Protein AF-A0A7J4ADQ1-F1 (afdb_monomer_lite)

Structure (mmCIF, N/CA/C/O backbone):
data_AF-A0A7J4ADQ1-F1
#
_entry.id   AF-A0A7J4ADQ1-F1
#
loop_
_atom_site.group_PDB
_atom_site.id
_atom_site.type_symbol
_atom_site.label_atom_id
_atom_site.label_alt_id
_atom_site.label_comp_id
_atom_site.label_asym_id
_atom_site.label_entity_id
_atom_site.label_seq_id
_atom_site.pdbx_PDB_ins_code
_atom_site.Cartn_x
_atom_site.Cartn_y
_atom_site.Cartn_z
_atom_site.occupancy
_atom_site.B_iso_or_equiv
_atom_site.auth_seq_id
_atom_site.auth_comp_id
_atom_site.auth_asym_id
_atom_site.auth_atom_id
_atom_site.pdbx_PDB_model_num
ATOM 1 N N . MET A 1 1 ? -10.926 13.898 27.249 1.00 70.81 1 MET A N 1
ATOM 2 C CA . MET A 1 1 ? -11.461 14.625 26.071 1.00 70.81 1 MET A CA 1
ATOM 3 C C . MET A 1 1 ? -12.044 13.577 25.141 1.00 70.81 1 MET A C 1
ATOM 5 O O . MET A 1 1 ? -11.396 12.558 24.953 1.00 70.81 1 MET A O 1
ATOM 9 N N . ILE A 1 2 ? -13.243 13.792 24.586 1.00 86.62 2 ILE A N 1
ATOM 10 C CA . ILE A 1 2 ? -13.859 12.859 23.629 1.00 86.62 2 ILE A CA 1
ATOM 11 C C . ILE A 1 2 ? -13.840 13.494 22.244 1.00 86.62 2 ILE A C 1
ATOM 13 O O . ILE A 1 2 ? -14.452 14.544 22.042 1.00 86.62 2 ILE A O 1
ATOM 17 N N . LYS A 1 3 ? -13.180 12.836 21.295 1.00 90.69 3 LYS A N 1
ATOM 18 C CA . LYS A 1 3 ? -13.201 13.180 19.874 1.00 90.69 3 LYS A CA 1
ATOM 19 C C . LYS A 1 3 ? -13.860 12.031 19.119 1.00 90.69 3 LYS A C 1
ATOM 21 O O . LYS A 1 3 ? -13.503 10.873 19.312 1.00 90.69 3 LYS A O 1
ATOM 26 N N . ILE A 1 4 ? -14.861 12.345 18.304 1.00 89.44 4 ILE A N 1
ATOM 27 C CA . ILE A 1 4 ? -15.555 11.360 17.470 1.00 89.44 4 ILE A CA 1
ATOM 28 C C . ILE A 1 4 ? -15.320 11.754 16.021 1.00 89.44 4 ILE A C 1
ATOM 30 O O . ILE A 1 4 ? -15.742 12.828 15.596 1.00 89.44 4 ILE A O 1
ATOM 34 N N . GLU A 1 5 ? -14.648 10.886 15.279 1.00 86.12 5 GLU A N 1
ATOM 35 C CA . GLU A 1 5 ? -14.425 11.036 13.845 1.00 86.12 5 GLU A CA 1
ATOM 36 C C . GLU A 1 5 ? -15.346 10.077 13.086 1.00 86.12 5 GLU A C 1
ATOM 38 O O . GLU A 1 5 ? -15.605 8.958 13.537 1.00 86.12 5 GLU A O 1
ATOM 43 N N . SER A 1 6 ? -15.863 10.512 11.936 1.00 79.38 6 SER A N 1
ATOM 44 C CA . SER A 1 6 ? -16.601 9.640 11.023 1.00 79.38 6 SER A CA 1
ATOM 45 C C . SER A 1 6 ? -15.686 9.238 9.878 1.00 79.38 6 SER A C 1
ATOM 47 O O . SER A 1 6 ? -15.181 10.098 9.162 1.00 79.38 6 SER A O 1
ATOM 49 N N . ILE A 1 7 ? -15.472 7.935 9.719 1.00 69.25 7 ILE A N 1
ATOM 50 C CA . ILE A 1 7 ? -14.570 7.354 8.727 1.00 69.25 7 ILE A CA 1
ATOM 51 C C . ILE A 1 7 ? -15.348 6.270 7.993 1.00 69.25 7 ILE A C 1
ATOM 53 O O . ILE A 1 7 ? -15.780 5.291 8.601 1.00 69.25 7 ILE A O 1
ATOM 57 N N . LEU A 1 8 ? -15.580 6.476 6.692 1.00 61.66 8 LEU A N 1
ATOM 58 C CA . LEU A 1 8 ? -16.355 5.564 5.835 1.00 61.66 8 LEU A CA 1
ATOM 59 C C . LEU A 1 8 ? -17.737 5.202 6.422 1.00 61.66 8 LEU A C 1
ATOM 61 O O . LEU A 1 8 ? -18.175 4.056 6.369 1.00 61.66 8 LEU A O 1
ATOM 65 N N . GLY A 1 9 ? -18.416 6.179 7.035 1.00 68.75 9 GLY A N 1
ATOM 66 C CA . GLY A 1 9 ? -19.734 5.985 7.651 1.00 68.75 9 GLY A CA 1
ATOM 67 C C . GLY A 1 9 ? -19.722 5.257 9.001 1.00 68.75 9 GLY A C 1
ATOM 68 O O . GLY A 1 9 ? -20.786 5.043 9.575 1.00 68.75 9 GLY A O 1
ATOM 69 N N . LYS A 1 10 ? -18.547 4.914 9.539 1.00 79.81 10 LYS A N 1
ATOM 70 C CA . LYS A 1 10 ? -18.375 4.350 10.886 1.00 79.81 10 LYS A CA 1
ATOM 71 C C . LYS A 1 10 ? -17.725 5.354 11.824 1.00 79.81 10 LYS A C 1
ATOM 73 O O . LYS A 1 10 ? -17.124 6.325 11.365 1.00 79.81 10 LYS A O 1
ATOM 78 N N . ARG A 1 11 ? -17.862 5.154 13.136 1.00 91.88 11 ARG A N 1
ATOM 79 C CA . ARG A 1 11 ? -17.355 6.111 14.126 1.00 91.88 11 ARG A CA 1
ATOM 80 C C . ARG A 1 11 ? -16.095 5.593 14.796 1.00 91.88 11 ARG A C 1
ATOM 82 O O . ARG A 1 11 ? -16.059 4.489 15.340 1.00 91.88 11 ARG A O 1
ATOM 89 N N . LEU A 1 12 ? -15.076 6.438 14.777 1.00 94.44 12 LEU A N 1
ATOM 90 C CA . LEU A 1 12 ? -13.868 6.283 15.561 1.00 94.44 12 LEU A CA 1
ATOM 91 C C . LEU A 1 12 ? -13.975 7.192 16.786 1.00 94.44 12 LEU A C 1
ATOM 93 O O . LEU A 1 12 ? -14.117 8.407 16.657 1.00 94.44 12 LEU A O 1
ATOM 97 N N . ILE A 1 13 ? -13.928 6.599 17.972 1.00 97.12 13 ILE A N 1
ATOM 98 C CA . ILE A 1 13 ? -14.063 7.296 19.249 1.00 97.12 13 ILE A CA 1
ATOM 99 C C . ILE A 1 13 ? -12.688 7.345 19.910 1.00 97.12 13 ILE A C 1
ATOM 101 O O . ILE A 1 13 ? -12.187 6.325 20.380 1.00 97.12 13 ILE A O 1
ATOM 105 N N . ILE A 1 14 ? -12.088 8.529 19.960 1.00 97.75 14 ILE A N 1
ATOM 106 C CA . ILE A 1 14 ? -10.787 8.775 20.584 1.00 97.75 14 ILE A CA 1
ATOM 107 C C . ILE A 1 14 ? -11.025 9.435 21.942 1.00 97.75 14 ILE A C 1
ATOM 109 O O . ILE A 1 14 ? -11.677 10.480 22.031 1.00 97.75 14 ILE A O 1
ATOM 113 N N . VAL A 1 15 ? -10.540 8.798 23.010 1.00 97.44 15 VAL A N 1
ATOM 114 C CA . VAL A 1 15 ? -10.789 9.224 24.396 1.00 97.44 15 VAL A CA 1
ATOM 115 C C . VAL A 1 15 ? -9.583 9.037 25.307 1.00 97.44 15 VAL A C 1
ATOM 117 O O . VAL A 1 15 ? -8.863 8.047 25.222 1.00 97.44 15 VAL A O 1
ATOM 120 N N . ASP A 1 16 ? -9.403 9.928 26.273 1.00 97.00 16 ASP A N 1
ATOM 121 C CA . ASP A 1 16 ? -8.342 9.780 27.282 1.00 97.00 16 ASP A CA 1
ATOM 122 C C . ASP A 1 16 ? -8.645 8.622 28.243 1.00 97.00 16 ASP A C 1
ATOM 124 O O . ASP A 1 16 ? -7.791 7.778 28.537 1.00 97.00 16 ASP A O 1
ATOM 128 N N . SER A 1 17 ? -9.904 8.531 28.677 1.00 94.88 17 SER A N 1
ATOM 129 C CA . SER A 1 17 ? -10.395 7.477 29.560 1.00 94.88 17 SER A CA 1
ATOM 130 C C . SER A 1 17 ? -11.575 6.725 28.957 1.00 94.88 17 SER A C 1
ATOM 132 O O . SER A 1 17 ? -12.546 7.329 28.506 1.00 94.88 17 SER A O 1
ATOM 134 N N . LEU A 1 18 ? -11.563 5.392 29.053 1.00 95.12 18 LEU A N 1
ATOM 135 C CA . LEU A 1 18 ? -12.676 4.563 28.579 1.00 95.12 18 LEU A CA 1
ATOM 136 C C . LEU A 1 18 ? -13.979 4.892 29.325 1.00 95.12 18 LEU A C 1
ATOM 138 O O . LEU A 1 18 ? -15.061 4.778 28.760 1.00 95.12 18 LEU A O 1
ATOM 142 N N . SER A 1 19 ? -13.881 5.368 30.572 1.00 92.94 19 SER A N 1
ATOM 143 C CA . SER A 1 19 ? -15.040 5.764 31.382 1.00 92.94 19 SER A CA 1
ATOM 144 C C . SER A 1 19 ? -15.844 6.943 30.813 1.00 92.94 19 SER A C 1
ATOM 146 O O . SER A 1 19 ? -16.983 7.180 31.249 1.00 92.94 19 SER A O 1
ATOM 148 N N . GLU A 1 20 ? -15.264 7.672 29.857 1.00 93.25 20 GLU A N 1
ATOM 149 C CA . GLU A 1 20 ? -15.909 8.745 29.100 1.00 93.25 20 GLU A CA 1
ATOM 150 C C . GLU A 1 20 ? -16.870 8.190 28.030 1.00 93.25 20 GLU A C 1
ATOM 152 O O . GLU A 1 20 ? -17.841 8.858 27.672 1.00 93.25 20 GLU A O 1
ATOM 157 N N . VAL A 1 21 ? -16.685 6.943 27.581 1.00 92.56 21 VAL A N 1
ATOM 158 C CA . VAL A 1 21 ? -17.542 6.294 26.579 1.00 92.56 21 VAL A CA 1
ATOM 159 C C . VAL A 1 21 ? -18.818 5.765 27.234 1.00 92.56 21 VAL A C 1
ATOM 161 O O . VAL A 1 21 ? -18.886 4.632 27.700 1.00 92.56 21 VAL A O 1
ATOM 164 N N . LYS A 1 22 ? -19.867 6.595 27.268 1.00 85.62 22 LYS A N 1
ATOM 165 C CA . LYS A 1 22 ? -21.175 6.211 27.838 1.00 85.62 22 LYS A CA 1
ATOM 166 C C . LYS A 1 22 ? -22.016 5.326 26.924 1.00 85.62 22 LYS A C 1
ATOM 168 O O . LYS A 1 22 ? -22.876 4.597 27.409 1.00 85.62 22 LYS A O 1
ATOM 173 N N . LYS A 1 23 ? -21.820 5.447 25.612 1.00 85.81 23 LYS A N 1
ATOM 174 C CA . LYS A 1 23 ? -22.519 4.684 24.577 1.00 85.81 23 LYS A CA 1
ATOM 175 C C . LYS A 1 23 ? -21.569 4.468 23.406 1.00 85.81 23 LYS A C 1
ATOM 177 O O . LYS A 1 23 ? -20.872 5.404 23.023 1.00 85.81 23 LYS A O 1
ATOM 182 N N . ALA A 1 24 ? -21.600 3.274 22.833 1.00 89.06 24 ALA A N 1
ATOM 183 C CA . ALA A 1 24 ? -20.991 2.964 21.549 1.00 89.06 24 ALA A CA 1
ATOM 184 C C . ALA A 1 24 ? -22.049 2.293 20.669 1.00 89.06 24 ALA A C 1
ATOM 186 O O . ALA A 1 24 ? -22.891 1.540 21.162 1.00 89.06 24 ALA A O 1
ATOM 187 N N . GLU A 1 25 ? -22.034 2.619 19.387 1.00 89.50 25 GLU A N 1
ATOM 188 C CA . GLU A 1 25 ? -22.844 1.966 18.372 1.00 89.50 25 GLU A CA 1
ATOM 189 C C . GLU A 1 25 ? -22.130 0.710 17.873 1.00 89.50 25 GLU A C 1
ATOM 191 O O . GLU A 1 25 ? -20.924 0.516 18.056 1.00 89.50 25 GLU A O 1
ATOM 196 N N . LYS A 1 26 ? -22.901 -0.176 17.246 1.00 87.69 26 LYS A N 1
ATOM 197 C CA . LYS A 1 26 ? -22.369 -1.395 16.652 1.00 87.69 26 LYS A CA 1
ATOM 198 C C . LYS A 1 26 ? -21.313 -1.055 15.602 1.00 87.69 26 LYS A C 1
ATOM 200 O O . LYS A 1 26 ? -21.588 -0.333 14.649 1.00 87.69 26 LYS A O 1
ATOM 205 N N . GLY A 1 27 ? -20.130 -1.641 15.745 1.00 88.50 27 GLY A N 1
ATOM 206 C CA . GLY A 1 27 ? -19.008 -1.443 14.833 1.00 88.50 27 GLY A CA 1
ATOM 207 C C . GLY A 1 27 ? -18.122 -0.238 15.147 1.00 88.50 27 GLY A C 1
ATOM 208 O O . GLY A 1 27 ? -17.109 -0.081 14.469 1.00 88.50 27 GLY A O 1
ATOM 209 N N . ASP A 1 28 ? -18.435 0.564 16.169 1.00 94.12 28 ASP A N 1
ATOM 210 C CA . ASP A 1 28 ? -17.554 1.654 16.598 1.00 94.12 28 ASP A CA 1
ATOM 211 C C . ASP A 1 28 ? -16.191 1.119 17.036 1.00 94.12 28 ASP A C 1
ATOM 213 O O . ASP A 1 28 ? -16.107 0.108 17.736 1.00 94.12 28 ASP A O 1
ATOM 217 N N . VAL A 1 29 ? -15.121 1.828 16.686 1.00 96.75 29 VAL A N 1
ATOM 218 C CA . VAL A 1 29 ? -13.793 1.555 17.245 1.00 96.75 29 VAL A CA 1
ATOM 219 C C . VAL A 1 29 ? -13.463 2.596 18.285 1.00 96.75 29 VAL A C 1
ATOM 221 O O . VAL A 1 29 ? -13.622 3.792 18.056 1.00 96.75 29 VAL A O 1
ATOM 224 N N . ILE A 1 30 ? -12.969 2.127 19.424 1.00 97.88 30 ILE A N 1
ATOM 225 C CA . ILE A 1 30 ? -12.551 2.986 20.522 1.00 97.88 30 ILE A CA 1
ATOM 226 C C . ILE A 1 30 ? -11.028 2.956 20.599 1.00 97.88 30 ILE A C 1
ATOM 228 O O . ILE A 1 30 ? -10.434 1.893 20.778 1.00 97.88 30 ILE A O 1
ATOM 232 N N . VAL A 1 31 ? -10.400 4.124 20.508 1.00 98.06 31 VAL A N 1
ATOM 233 C CA . VAL A 1 31 ? -8.977 4.320 20.790 1.00 98.06 31 VAL A CA 1
ATOM 234 C C . VAL A 1 31 ? -8.873 5.090 22.090 1.00 98.06 31 VAL A C 1
ATOM 236 O O . VAL A 1 31 ? -9.419 6.183 22.223 1.00 98.06 31 VAL A O 1
ATOM 239 N N . CYS A 1 32 ? -8.217 4.493 23.077 1.00 96.25 32 CYS A N 1
ATOM 240 C CA . CYS A 1 32 ? -8.236 5.007 24.428 1.00 96.25 32 CYS A CA 1
ATOM 241 C C . CYS A 1 32 ? -6.839 5.148 25.034 1.00 96.25 32 CYS A C 1
ATOM 243 O O . CYS A 1 32 ? -6.028 4.226 24.967 1.00 96.25 32 CYS A O 1
ATOM 245 N N . GLY A 1 33 ? -6.608 6.266 25.729 1.00 96.62 33 GLY A N 1
ATOM 246 C CA . GLY A 1 33 ? -5.423 6.495 26.559 1.00 96.62 33 GLY A CA 1
ATOM 247 C C . GLY A 1 33 ? -5.308 5.547 27.763 1.00 96.62 33 GLY A C 1
ATOM 248 O O . GLY A 1 33 ? -4.242 5.429 28.368 1.00 96.62 33 GLY A O 1
ATOM 249 N N . SER A 1 34 ? -6.385 4.848 28.130 1.00 95.44 34 SER A N 1
ATOM 250 C CA . SER A 1 34 ? -6.408 3.903 29.251 1.00 95.44 34 SER A CA 1
ATOM 251 C C . SER A 1 34 ? -5.517 2.688 29.009 1.00 95.44 34 SER A C 1
ATOM 253 O O . SER A 1 34 ? -5.312 2.248 27.880 1.00 95.44 34 SER A O 1
ATOM 255 N N . HIS A 1 35 ? -5.037 2.091 30.097 1.00 94.69 35 HIS A N 1
ATOM 256 C CA . HIS A 1 35 ? -4.336 0.816 30.029 1.00 94.69 35 HIS A CA 1
ATOM 257 C C . HIS A 1 35 ? -5.310 -0.353 29.798 1.00 94.69 35 HIS A C 1
ATOM 259 O O . HIS A 1 35 ? -6.444 -0.323 30.272 1.00 94.69 35 HIS A O 1
ATOM 265 N N . GLY A 1 36 ? -4.868 -1.432 29.155 1.00 95.69 36 GLY A N 1
ATOM 266 C CA . GLY A 1 36 ? -5.670 -2.636 28.880 1.00 95.69 36 GLY A CA 1
ATOM 267 C C . GLY A 1 36 ? -5.932 -3.555 30.079 1.00 95.69 36 GLY A C 1
ATOM 268 O O . GLY A 1 36 ? -5.932 -4.773 29.927 1.00 95.69 36 GLY A O 1
ATOM 269 N N . GLY A 1 37 ? -6.109 -3.015 31.285 1.00 96.56 37 GLY A N 1
ATOM 270 C CA . GLY A 1 37 ? -6.236 -3.822 32.503 1.00 96.56 37 GLY A CA 1
ATOM 271 C C . GLY A 1 37 ? -7.625 -4.407 32.754 1.00 96.56 37 GLY A C 1
ATOM 272 O O . GLY A 1 37 ? -8.564 -4.212 31.984 1.00 96.56 37 GLY A O 1
ATOM 273 N N . LYS A 1 38 ? -7.776 -5.112 33.885 1.00 96.69 38 LYS A N 1
ATOM 274 C CA . LYS A 1 38 ? -9.057 -5.722 34.288 1.00 96.69 38 LYS A CA 1
ATOM 275 C C . LYS A 1 38 ? -10.197 -4.704 34.387 1.00 96.69 38 LYS A C 1
ATOM 277 O O . LYS A 1 38 ? -11.299 -5.003 33.953 1.00 96.69 38 LYS A O 1
ATOM 282 N N . SER A 1 39 ? -9.922 -3.499 34.882 1.00 95.81 39 SER A N 1
ATOM 283 C CA . SER A 1 39 ? -10.905 -2.411 34.951 1.00 95.81 39 SER A CA 1
ATOM 284 C C . SER A 1 39 ? -11.494 -2.053 33.585 1.00 95.81 39 SER A C 1
ATOM 286 O O . SER A 1 39 ? -12.693 -1.813 33.493 1.00 95.81 39 SER A O 1
ATOM 288 N N . VAL A 1 40 ? -10.680 -2.055 32.524 1.00 96.56 40 VAL A N 1
ATOM 289 C CA . VAL A 1 40 ? -11.140 -1.822 31.147 1.00 96.56 40 VAL A CA 1
ATOM 290 C C . VAL A 1 40 ? -12.027 -2.964 30.668 1.00 96.56 40 VAL A C 1
ATOM 292 O O . VAL A 1 40 ? -13.100 -2.711 30.126 1.00 96.56 40 VAL A O 1
ATOM 295 N N . ALA A 1 41 ? -11.624 -4.211 30.919 1.00 95.62 41 ALA A N 1
ATOM 296 C CA . ALA A 1 41 ? -12.449 -5.366 30.588 1.00 95.62 41 ALA A CA 1
ATOM 297 C C . ALA A 1 41 ? -13.807 -5.303 31.305 1.00 95.62 41 ALA A C 1
ATOM 299 O O . ALA A 1 41 ? -14.843 -5.337 30.649 1.00 95.62 41 ALA A O 1
ATOM 300 N N . ASP A 1 42 ? -13.804 -5.127 32.628 1.00 95.75 42 ASP A N 1
ATOM 301 C CA . ASP A 1 42 ? -15.015 -5.028 33.446 1.00 95.75 42 ASP A CA 1
ATOM 302 C C . ASP A 1 42 ? -15.911 -3.865 32.985 1.00 95.75 42 ASP A C 1
ATOM 304 O O . ASP A 1 42 ? -17.133 -3.999 32.968 1.00 95.75 42 ASP A O 1
ATOM 308 N N . TYR A 1 43 ? -15.328 -2.739 32.556 1.00 96.81 43 TYR A N 1
ATOM 309 C CA . TYR A 1 43 ? -16.091 -1.608 32.030 1.00 96.81 43 TYR A CA 1
ATOM 310 C C . TYR A 1 43 ? -16.859 -1.962 30.751 1.00 96.81 43 TYR A C 1
ATOM 312 O O . TYR A 1 43 ? -18.047 -1.651 30.664 1.00 96.81 43 TYR A O 1
ATOM 320 N N . ILE A 1 44 ? -16.216 -2.632 29.787 1.00 95.44 44 ILE A N 1
ATOM 321 C CA . ILE A 1 44 ? -16.867 -3.089 28.547 1.00 95.44 44 ILE A CA 1
ATOM 322 C C . ILE A 1 44 ? -18.050 -4.011 28.866 1.00 95.44 44 ILE A C 1
ATOM 324 O O . ILE A 1 44 ? -19.146 -3.801 28.345 1.00 95.44 44 ILE A O 1
ATOM 328 N N . ILE A 1 45 ? -17.850 -4.981 29.766 1.00 94.62 45 ILE A N 1
ATOM 329 C CA . ILE A 1 45 ? -18.893 -5.937 30.172 1.00 94.62 45 ILE A CA 1
ATOM 330 C C . ILE A 1 45 ? -20.060 -5.220 30.859 1.00 94.62 45 ILE A C 1
ATOM 332 O O . ILE A 1 45 ? -21.212 -5.380 30.463 1.00 94.62 45 ILE A O 1
ATOM 336 N N . ASN A 1 46 ? -19.769 -4.401 31.871 1.00 94.44 46 ASN A N 1
ATOM 337 C CA . ASN A 1 46 ? -20.793 -3.775 32.709 1.00 94.44 46 ASN A CA 1
ATOM 338 C C . ASN A 1 46 ? -21.615 -2.715 31.965 1.00 94.44 46 ASN A C 1
ATOM 340 O O . ASN A 1 46 ? -22.751 -2.449 32.350 1.00 94.44 46 ASN A O 1
ATOM 344 N N . ASN A 1 47 ? -21.059 -2.120 30.906 1.00 93.25 47 ASN A N 1
ATOM 345 C CA . ASN A 1 47 ? -21.759 -1.155 30.056 1.00 93.25 47 ASN A CA 1
ATOM 346 C C . ASN A 1 47 ? -22.306 -1.785 28.764 1.00 93.25 47 ASN A C 1
ATOM 348 O O . ASN A 1 47 ? -22.769 -1.060 27.887 1.00 93.25 47 ASN A O 1
ATOM 352 N N . ASN A 1 48 ? -22.281 -3.119 28.647 1.00 91.12 48 ASN A N 1
ATOM 353 C CA . ASN A 1 48 ? -22.841 -3.863 27.518 1.00 91.12 48 ASN A CA 1
ATOM 354 C C . ASN A 1 48 ? -22.266 -3.433 26.148 1.00 91.12 48 ASN A C 1
ATOM 356 O O . ASN A 1 48 ? -22.981 -3.390 25.148 1.00 91.12 48 ASN A O 1
ATOM 360 N N . LEU A 1 49 ? -20.968 -3.113 26.092 1.00 91.25 49 LEU A N 1
ATOM 361 C CA . LEU A 1 49 ? -20.273 -2.629 24.888 1.00 91.25 49 LEU A CA 1
ATOM 362 C C . LEU A 1 49 ? -19.714 -3.788 24.042 1.00 91.25 49 LEU A C 1
ATOM 364 O O . LEU A 1 49 ? -18.564 -3.768 23.613 1.00 91.25 49 LEU A O 1
ATOM 368 N N . PHE A 1 50 ? -20.519 -4.829 23.831 1.00 87.44 50 PHE A N 1
ATOM 369 C CA . PHE A 1 50 ? -20.083 -6.066 23.169 1.00 87.44 50 PHE A CA 1
ATOM 370 C C . PHE A 1 50 ? -19.979 -5.960 21.648 1.00 87.44 50 PHE A C 1
ATOM 372 O O . PHE A 1 50 ? -19.267 -6.737 21.023 1.00 87.44 50 PHE A O 1
ATOM 379 N N . GLU A 1 51 ? -20.704 -5.017 21.050 1.00 87.94 51 GLU A N 1
ATOM 380 C CA . GLU A 1 51 ? -20.831 -4.899 19.595 1.00 87.94 51 GLU A CA 1
ATOM 381 C C . GLU A 1 51 ? -19.846 -3.904 18.968 1.00 87.94 51 GLU A C 1
ATOM 383 O O . GLU A 1 51 ? -19.979 -3.575 17.788 1.00 87.94 51 GLU A O 1
ATOM 388 N N . ILE A 1 52 ? -18.863 -3.413 19.727 1.00 94.06 52 ILE A N 1
ATOM 389 C CA . ILE A 1 52 ? -17.824 -2.529 19.189 1.00 94.06 52 ILE A CA 1
ATOM 390 C C . ILE A 1 52 ? -16.989 -3.252 18.121 1.00 94.06 52 ILE A C 1
ATOM 392 O O . ILE A 1 52 ? -16.725 -4.452 18.211 1.00 94.06 52 ILE A O 1
ATOM 396 N N . GLY A 1 53 ? -16.559 -2.509 17.103 1.00 92.12 53 GLY A N 1
ATOM 397 C CA . GLY A 1 53 ? -15.682 -2.999 16.038 1.00 92.12 53 GLY A CA 1
ATOM 398 C C . GLY A 1 53 ? -14.286 -3.353 16.548 1.00 92.12 53 GLY A C 1
ATOM 399 O O . GLY A 1 53 ? -13.667 -4.296 16.051 1.00 92.12 53 GLY A O 1
ATOM 400 N N . GLY A 1 54 ? -13.826 -2.659 17.592 1.00 96.44 54 GLY A N 1
ATOM 401 C CA . GLY A 1 54 ? -12.605 -2.998 18.310 1.00 96.44 54 GLY A CA 1
ATOM 402 C C . GLY A 1 54 ? -12.192 -1.964 19.354 1.00 96.44 54 GLY A C 1
ATOM 403 O O . GLY A 1 54 ? -12.759 -0.874 19.446 1.00 96.44 54 GLY A O 1
ATOM 404 N N . LEU A 1 55 ? -11.185 -2.326 20.146 1.00 98.19 55 LEU A N 1
ATOM 405 C CA . LEU A 1 55 ? -10.635 -1.507 21.222 1.00 98.19 55 LEU A CA 1
ATOM 406 C C . LEU A 1 55 ? -9.107 -1.422 21.109 1.00 98.19 55 LEU A C 1
ATOM 408 O O . LEU A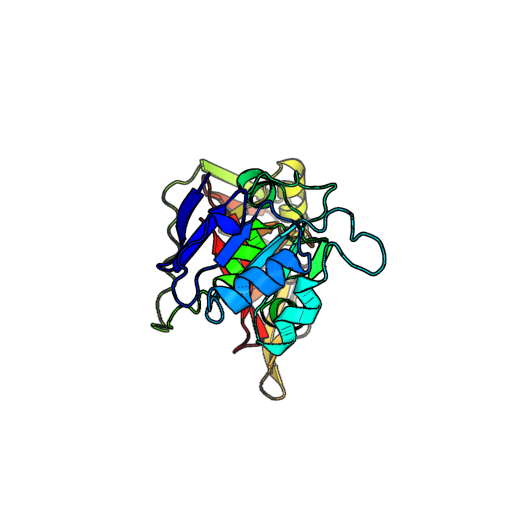 1 55 ? -8.424 -2.445 21.055 1.00 98.19 55 LEU A O 1
ATOM 412 N N . ILE A 1 56 ? -8.570 -0.203 21.128 1.00 98.62 56 ILE A N 1
ATOM 413 C CA . ILE A 1 56 ? -7.133 0.069 21.213 1.00 98.62 56 ILE A CA 1
ATOM 414 C C . ILE A 1 56 ? -6.845 0.772 22.537 1.00 98.62 56 ILE A C 1
ATOM 416 O O . ILE A 1 56 ? -7.478 1.770 22.870 1.00 98.62 56 ILE A O 1
ATOM 420 N N . VAL A 1 57 ? -5.894 0.232 23.293 1.00 98.56 57 VAL A N 1
ATOM 421 C CA . VAL A 1 57 ? -5.497 0.698 24.633 1.00 98.56 57 VAL A CA 1
ATOM 422 C C . VAL A 1 57 ? -3.984 0.848 24.728 1.00 98.56 57 VAL A C 1
ATOM 424 O O . VAL A 1 57 ? -3.258 0.437 23.828 1.00 98.56 57 VAL A O 1
ATOM 427 N N . ASN A 1 58 ? -3.477 1.391 25.828 1.00 98.31 58 ASN A N 1
ATOM 428 C CA . ASN A 1 58 ? -2.049 1.386 26.135 1.00 98.31 58 ASN A CA 1
ATOM 429 C C . ASN A 1 58 ? -1.653 0.107 26.906 1.00 98.31 58 ASN A C 1
ATOM 431 O O . ASN A 1 58 ? -2.410 -0.374 27.750 1.00 98.31 58 ASN A O 1
ATOM 435 N N . ASP A 1 59 ? -0.474 -0.463 26.645 1.00 98.19 59 ASP A N 1
ATOM 436 C CA . ASP A 1 59 ? -0.004 -1.650 27.371 1.00 98.19 59 ASP A CA 1
ATOM 437 C C . ASP A 1 59 ? 0.457 -1.355 28.803 1.00 98.19 59 ASP A C 1
ATOM 439 O O . ASP A 1 59 ? 0.556 -2.279 29.613 1.00 98.19 59 ASP A O 1
ATOM 443 N N . ALA A 1 60 ? 0.721 -0.083 29.122 1.00 96.75 60 ALA A N 1
ATOM 444 C CA . ALA A 1 60 ? 1.203 0.385 30.417 1.00 96.75 60 ALA A CA 1
ATOM 445 C C . ALA A 1 60 ? 2.396 -0.412 30.969 1.00 96.75 60 ALA A C 1
ATOM 447 O O . ALA A 1 60 ? 2.478 -0.701 32.165 1.00 96.75 60 ALA A O 1
ATOM 448 N N . GLY A 1 61 ? 3.311 -0.816 30.085 1.00 96.69 61 GLY A N 1
ATOM 449 C CA . GLY A 1 61 ? 4.467 -1.633 30.457 1.00 96.69 61 GLY A CA 1
ATOM 450 C C . GLY A 1 61 ? 4.120 -3.076 30.799 1.00 96.69 61 GLY A C 1
ATOM 451 O O . GLY A 1 61 ? 4.941 -3.768 31.399 1.00 96.69 61 GLY A O 1
ATOM 452 N N . ILE A 1 62 ? 2.920 -3.536 30.423 1.00 96.62 62 ILE A N 1
ATOM 453 C CA . ILE A 1 62 ? 2.348 -4.875 30.624 1.00 96.62 62 ILE A CA 1
ATOM 454 C C . ILE A 1 62 ? 2.076 -5.201 32.098 1.00 96.62 62 ILE A C 1
ATOM 456 O O . ILE A 1 62 ? 1.055 -5.805 32.412 1.00 96.62 62 ILE A O 1
ATOM 460 N N . GLY A 1 63 ? 2.937 -4.781 33.021 1.00 93.75 63 GLY A N 1
ATOM 461 C CA . GLY A 1 63 ? 2.797 -5.021 34.450 1.00 93.75 63 GLY A CA 1
ATOM 462 C C . GLY A 1 63 ? 2.978 -6.490 34.847 1.00 93.75 63 GLY A C 1
ATOM 463 O O . GLY A 1 63 ? 3.066 -7.406 34.025 1.00 93.75 63 GLY A O 1
ATOM 464 N N . LYS A 1 64 ? 3.037 -6.733 36.159 1.00 95.31 64 LYS A N 1
ATOM 465 C CA . LYS A 1 64 ? 3.159 -8.087 36.716 1.00 95.31 64 LYS A CA 1
ATOM 466 C C . LYS A 1 64 ? 1.969 -8.944 36.274 1.00 95.31 64 LYS A C 1
ATOM 468 O O . LYS A 1 64 ? 0.828 -8.508 36.397 1.00 95.31 64 LYS A O 1
ATOM 473 N N . ASN A 1 65 ? 2.237 -10.169 35.822 1.00 95.06 65 ASN A N 1
ATOM 474 C CA . ASN A 1 65 ? 1.214 -11.115 35.359 1.00 95.06 65 ASN A CA 1
ATOM 475 C C . ASN A 1 65 ? 0.313 -10.548 34.243 1.00 95.06 65 ASN A C 1
ATOM 477 O O . ASN A 1 65 ? -0.884 -10.823 34.233 1.00 95.06 65 ASN A O 1
ATOM 481 N N . GLU A 1 66 ? 0.869 -9.728 33.346 1.00 96.50 66 GLU A N 1
ATOM 482 C CA . GLU A 1 66 ? 0.138 -9.133 32.214 1.00 96.50 66 GLU A CA 1
ATOM 483 C C . GLU A 1 66 ? -1.031 -8.215 32.625 1.00 96.50 66 GLU A C 1
ATOM 485 O O . GLU A 1 66 ? -1.980 -8.009 31.869 1.00 96.50 66 GLU A O 1
ATOM 490 N N . ALA A 1 67 ? -0.973 -7.629 33.827 1.00 96.25 67 ALA A N 1
ATOM 491 C CA . ALA A 1 67 ? -2.050 -6.812 34.389 1.00 96.25 67 ALA A CA 1
ATOM 492 C C . ALA A 1 67 ? -2.461 -5.603 33.524 1.00 96.25 67 ALA A C 1
ATOM 494 O O . ALA A 1 67 ? -3.625 -5.212 33.552 1.00 96.25 67 ALA A O 1
ATOM 495 N N . GLY A 1 68 ? -1.533 -5.018 32.768 1.00 96.00 68 GLY A N 1
ATOM 496 C CA . GLY A 1 68 ? -1.740 -3.886 31.863 1.00 96.00 68 GLY A CA 1
ATOM 497 C C . GLY A 1 68 ? -2.372 -4.256 30.520 1.00 96.00 68 GLY A C 1
ATOM 498 O O . GLY A 1 68 ? -2.854 -3.369 29.831 1.00 96.00 68 GLY A O 1
ATOM 499 N N . ILE A 1 69 ? -2.430 -5.545 30.167 1.00 98.00 69 ILE A N 1
ATOM 500 C CA . ILE A 1 69 ? -3.025 -6.046 28.912 1.00 98.00 69 ILE A CA 1
ATOM 501 C C . ILE A 1 69 ? -4.064 -7.154 29.142 1.00 98.00 69 ILE A C 1
ATOM 503 O O . ILE A 1 69 ? -4.473 -7.831 28.201 1.00 98.00 69 ILE A O 1
ATOM 507 N N . PHE A 1 70 ? -4.510 -7.348 30.384 1.00 98.25 70 PHE A N 1
ATOM 508 C CA . PHE A 1 70 ? -5.498 -8.357 30.775 1.00 98.25 70 PHE A CA 1
ATOM 509 C C . PHE A 1 70 ? -6.733 -8.393 29.855 1.00 98.25 70 PHE A C 1
ATOM 511 O O . PHE A 1 70 ? -7.238 -9.470 29.525 1.00 98.25 70 PHE A O 1
ATOM 518 N N . ALA A 1 71 ? -7.210 -7.222 29.424 1.00 97.50 71 ALA A N 1
ATOM 519 C CA . ALA A 1 71 ? -8.376 -7.074 28.566 1.00 97.50 71 ALA A CA 1
ATOM 520 C C . ALA A 1 71 ? -8.227 -7.799 27.224 1.00 97.50 71 ALA A C 1
ATOM 522 O O . ALA A 1 71 ? -9.224 -8.311 26.726 1.00 97.50 71 ALA A O 1
ATOM 523 N N . LEU A 1 72 ? -7.010 -7.917 26.675 1.00 98.00 72 LEU A N 1
ATOM 524 C CA . LEU A 1 72 ? -6.781 -8.576 25.385 1.00 98.00 72 LEU A CA 1
ATOM 525 C C . LEU A 1 72 ? -7.269 -10.022 25.430 1.00 98.00 72 LEU A C 1
ATOM 527 O O . LEU A 1 72 ? -8.142 -10.393 24.653 1.00 98.00 72 LEU A O 1
ATOM 531 N N . LYS A 1 73 ? -6.764 -10.807 26.387 1.00 96.00 73 LYS A N 1
ATOM 532 C CA . LYS A 1 73 ? -7.134 -12.219 26.561 1.00 96.00 73 LYS A CA 1
ATOM 533 C C . LYS A 1 73 ? -8.546 -12.388 27.116 1.00 96.00 73 LYS A C 1
ATOM 535 O O . LYS A 1 73 ? -9.240 -13.348 26.794 1.00 96.00 73 LYS A O 1
ATOM 540 N N . TYR A 1 74 ? -8.982 -11.491 27.998 1.00 97.25 74 TYR A N 1
ATOM 541 C CA . TYR A 1 74 ? -10.296 -11.626 28.621 1.00 97.25 74 TYR A CA 1
ATOM 542 C C . TYR A 1 74 ? -11.438 -11.379 27.628 1.00 97.25 74 TYR A C 1
ATOM 544 O O . TYR A 1 74 ? -12.420 -12.124 27.633 1.00 97.25 74 TYR A O 1
ATOM 552 N N . LEU A 1 75 ? -11.298 -10.369 26.765 1.00 96.38 75 LEU A N 1
ATOM 553 C CA . LEU A 1 75 ? -12.338 -9.963 25.820 1.00 96.38 75 LEU A CA 1
ATOM 554 C C . LEU A 1 75 ? -12.410 -10.847 24.560 1.00 96.38 75 LEU A C 1
ATOM 556 O O . LEU A 1 75 ? -13.430 -10.822 23.874 1.00 96.38 75 LEU A O 1
ATOM 560 N N . GLU A 1 76 ? -11.424 -11.721 24.314 1.00 93.44 76 GLU A N 1
ATOM 561 C CA . GLU A 1 76 ? -11.529 -12.787 23.294 1.00 93.44 76 GLU A CA 1
ATOM 562 C C . GLU A 1 76 ? -12.757 -13.674 23.509 1.00 93.44 76 GLU A C 1
ATOM 564 O O . GLU A 1 76 ? -13.427 -14.051 22.553 1.00 93.44 76 GLU A O 1
ATOM 569 N N . LYS A 1 77 ? -13.109 -13.957 24.772 1.00 91.44 77 LYS A N 1
ATOM 570 C CA . LYS A 1 77 ? -14.280 -14.779 25.133 1.00 91.44 77 LYS A CA 1
ATOM 571 C C . LYS A 1 77 ? -15.606 -14.187 24.653 1.00 91.44 77 LYS A C 1
ATOM 573 O O . LYS A 1 77 ? -16.596 -14.905 24.573 1.00 91.44 77 LYS A O 1
ATOM 578 N N . TYR A 1 78 ? -15.613 -12.888 24.373 1.00 91.56 78 TYR A N 1
ATOM 579 C CA . TYR A 1 78 ? -16.765 -12.130 23.900 1.00 91.56 78 TYR A CA 1
ATOM 580 C C . TYR A 1 78 ? -16.629 -11.751 22.421 1.00 91.56 78 TYR A C 1
ATOM 582 O O . TYR A 1 78 ? -17.424 -10.963 21.923 1.00 91.56 78 TYR A O 1
ATOM 590 N N . ASN A 1 79 ? -15.634 -12.312 21.722 1.00 90.06 79 ASN A N 1
ATOM 591 C CA . ASN A 1 79 ? -15.348 -12.050 20.314 1.00 90.06 79 ASN A CA 1
ATOM 592 C C . ASN A 1 79 ? -15.054 -10.567 20.003 1.00 90.06 79 ASN A C 1
ATOM 594 O O . ASN A 1 79 ? -15.363 -10.081 18.916 1.00 90.06 79 ASN A O 1
ATOM 598 N N . ILE A 1 80 ? -14.459 -9.841 20.956 1.00 95.50 80 ILE A N 1
ATOM 599 C CA . ILE A 1 80 ? -14.122 -8.423 20.787 1.00 95.50 80 ILE A CA 1
ATOM 600 C C . ILE A 1 80 ? -12.655 -8.300 20.345 1.00 95.50 80 ILE A C 1
ATOM 602 O O . ILE A 1 80 ? -11.761 -8.786 21.050 1.00 95.50 80 ILE A O 1
ATOM 606 N N . PRO A 1 81 ? -12.367 -7.638 19.210 1.00 96.69 81 PRO A N 1
ATOM 607 C CA . PRO A 1 81 ? -11.001 -7.345 18.792 1.00 96.69 81 PRO A CA 1
ATOM 608 C C . PRO A 1 81 ? -10.343 -6.326 19.721 1.00 96.69 81 PRO A C 1
ATOM 610 O O . PRO A 1 81 ? -10.877 -5.235 19.932 1.00 96.69 81 PRO A O 1
ATOM 613 N N . VAL A 1 82 ? -9.166 -6.655 20.253 1.00 98.19 82 VAL A N 1
ATOM 614 C CA . VAL A 1 82 ? -8.417 -5.751 21.132 1.00 98.19 82 VAL A CA 1
ATOM 615 C C . VAL A 1 82 ? -6.942 -5.730 20.757 1.00 98.19 82 VAL A C 1
ATOM 617 O O . VAL A 1 82 ? -6.314 -6.777 20.575 1.00 98.19 82 VAL A O 1
ATOM 620 N N . ALA A 1 83 ? -6.375 -4.530 20.702 1.00 98.56 83 ALA A N 1
ATOM 621 C CA . ALA A 1 83 ? -4.945 -4.310 20.556 1.00 98.56 83 ALA A CA 1
ATOM 622 C C . ALA A 1 83 ? -4.434 -3.331 21.620 1.00 98.56 83 ALA A C 1
ATOM 624 O O . ALA A 1 83 ? -5.180 -2.497 22.131 1.00 98.56 83 ALA A O 1
ATOM 625 N N . ALA A 1 84 ? -3.152 -3.434 21.959 1.00 98.69 84 ALA A N 1
ATOM 626 C CA . ALA A 1 84 ? -2.478 -2.498 22.846 1.00 98.69 84 ALA A CA 1
ATOM 627 C C . ALA A 1 84 ? -1.304 -1.836 22.126 1.00 98.69 84 ALA A C 1
ATOM 629 O O . ALA A 1 84 ? -0.568 -2.516 21.410 1.00 98.69 84 ALA A O 1
ATOM 630 N N . VAL A 1 85 ? -1.114 -0.534 22.335 1.00 98.75 85 VAL A N 1
ATOM 631 C CA . VAL A 1 85 ? 0.084 0.204 21.922 1.00 98.75 85 VAL A CA 1
ATOM 632 C C . VAL A 1 85 ? 1.165 0.134 22.995 1.00 98.75 85 VAL A C 1
ATOM 634 O O . VAL A 1 85 ? 0.870 0.014 24.184 1.00 98.75 85 VAL A O 1
ATOM 637 N N . SER A 1 86 ? 2.422 0.264 22.582 1.00 98.25 86 SER A N 1
ATOM 638 C CA . SER A 1 86 ? 3.555 0.367 23.497 1.00 98.25 86 SER A CA 1
ATOM 639 C C . SER A 1 86 ? 3.507 1.667 24.296 1.00 98.25 86 SER A C 1
ATOM 641 O O . SER A 1 86 ? 3.461 2.749 23.703 1.00 98.25 86 SER A O 1
ATOM 643 N N . HIS A 1 87 ? 3.642 1.587 25.620 1.00 97.75 87 HIS A N 1
ATOM 644 C CA . HIS A 1 87 ? 3.860 2.757 26.482 1.00 97.75 87 HIS A CA 1
ATOM 645 C C . HIS A 1 87 ? 5.120 3.573 26.125 1.00 97.75 87 HIS A C 1
ATOM 647 O O . HIS A 1 87 ? 5.219 4.736 26.502 1.00 97.75 87 HIS A O 1
ATOM 653 N N . TYR A 1 88 ? 6.082 3.000 25.386 1.00 97.50 88 TYR A N 1
ATOM 654 C CA . TYR A 1 88 ? 7.222 3.754 24.840 1.00 97.50 88 TYR A CA 1
ATOM 655 C C . TYR A 1 88 ? 6.859 4.594 23.608 1.00 97.50 88 TYR A C 1
ATOM 657 O O . TYR A 1 88 ? 7.614 5.491 23.244 1.00 97.50 88 TYR A O 1
ATOM 665 N N . SER A 1 89 ? 5.746 4.282 22.938 1.00 97.25 89 SER A N 1
ATOM 666 C CA . SER A 1 89 ? 5.320 4.939 21.693 1.00 97.25 89 SER A CA 1
ATOM 667 C C . SER A 1 89 ? 4.228 5.988 21.882 1.00 97.25 89 SER A C 1
ATOM 669 O O . SER A 1 89 ? 4.101 6.867 21.038 1.00 97.25 89 SER A O 1
ATOM 671 N N . ALA A 1 90 ? 3.451 5.890 22.964 1.00 97.69 90 ALA A N 1
ATOM 672 C CA . ALA A 1 90 ? 2.370 6.816 23.272 1.00 97.69 90 ALA A CA 1
ATOM 673 C C . ALA A 1 90 ? 2.146 6.941 24.783 1.00 97.69 90 ALA A C 1
ATOM 675 O O . ALA A 1 90 ? 2.316 5.979 25.544 1.00 97.69 90 ALA A O 1
ATOM 676 N N . LYS A 1 91 ? 1.717 8.129 25.205 1.00 97.50 91 LYS A N 1
ATOM 677 C CA . LYS A 1 91 ? 1.416 8.489 26.588 1.00 97.50 91 LYS A CA 1
ATOM 678 C C . LYS A 1 91 ? 0.160 7.774 27.075 1.00 97.50 91 LYS A C 1
ATOM 680 O O . LYS A 1 91 ? -0.878 7.745 26.422 1.00 97.50 91 LYS A O 1
ATOM 685 N N . ILE A 1 92 ? 0.250 7.220 28.277 1.00 96.06 92 ILE A N 1
ATOM 686 C CA . ILE A 1 92 ? -0.916 6.701 28.992 1.00 96.06 92 ILE A CA 1
ATOM 687 C C . ILE A 1 92 ? -1.761 7.893 29.456 1.00 96.06 92 ILE A C 1
ATOM 689 O O . ILE A 1 92 ? -1.223 8.866 29.983 1.00 96.06 92 ILE A O 1
ATOM 693 N N . GLY A 1 93 ? -3.077 7.788 29.301 1.00 96.06 93 GLY A N 1
ATOM 694 C CA . GLY A 1 93 ? -4.046 8.824 29.658 1.00 96.06 93 GLY A CA 1
ATOM 695 C C . GLY A 1 93 ? -4.257 9.898 28.589 1.00 96.06 93 GLY A C 1
ATOM 696 O O . GLY A 1 93 ? -4.954 10.863 28.873 1.00 96.06 93 GLY A O 1
ATOM 697 N N . ASP A 1 94 ? -3.679 9.735 27.397 1.00 97.62 94 ASP A N 1
ATOM 698 C CA . ASP A 1 94 ? -3.832 10.649 26.259 1.00 97.62 94 ASP A CA 1
ATOM 699 C C . ASP A 1 94 ? -4.316 9.849 25.040 1.00 97.62 94 ASP A C 1
ATOM 701 O O . ASP A 1 94 ? -3.567 9.073 24.443 1.00 97.62 94 ASP A O 1
ATOM 705 N N . GLY A 1 95 ? -5.607 9.961 24.722 1.00 97.25 95 GLY A N 1
ATOM 706 C CA . GLY A 1 95 ? -6.225 9.185 23.645 1.00 97.25 95 GLY A CA 1
ATOM 707 C C . GLY A 1 95 ? -5.729 9.590 22.260 1.00 97.25 95 GLY A C 1
ATOM 708 O O . GLY A 1 95 ? -5.528 8.727 21.403 1.00 97.25 95 GLY A O 1
ATOM 709 N N . GLU A 1 96 ? -5.500 10.887 22.052 1.00 96.62 96 GLU A N 1
ATOM 710 C CA . GLU A 1 96 ? -5.025 11.423 20.774 1.00 96.62 96 GLU A CA 1
ATOM 711 C C . GLU A 1 96 ? -3.584 10.970 20.507 1.00 96.62 96 GLU A C 1
ATOM 713 O O . GLU A 1 96 ? -3.266 10.538 19.401 1.00 96.62 96 GLU A O 1
ATOM 718 N N . ASP A 1 97 ? -2.720 10.977 21.529 1.00 97.88 97 ASP A N 1
ATOM 719 C CA . ASP A 1 97 ? -1.343 10.490 21.398 1.00 97.88 97 ASP A CA 1
ATOM 720 C C . ASP A 1 97 ? -1.288 8.973 21.149 1.00 97.88 97 ASP A C 1
ATOM 722 O O . ASP A 1 97 ? -0.500 8.505 20.322 1.00 97.88 97 ASP A O 1
ATOM 726 N N . VAL A 1 98 ? -2.171 8.194 21.792 1.00 98.25 98 VAL A N 1
ATOM 727 C CA . VAL A 1 98 ? -2.340 6.764 21.474 1.00 98.25 98 VAL A CA 1
ATOM 728 C C . VAL A 1 98 ? -2.728 6.567 20.012 1.00 98.25 98 VAL A C 1
ATOM 730 O O . VAL A 1 98 ? -2.179 5.671 19.373 1.00 98.25 98 VAL A O 1
ATOM 733 N N . TYR A 1 99 ? -3.626 7.389 19.472 1.00 96.44 99 TYR A N 1
ATOM 734 C CA . TYR A 1 99 ? -4.081 7.280 18.088 1.00 96.44 99 TYR A CA 1
ATOM 735 C C . TYR A 1 99 ? -3.010 7.676 17.061 1.00 96.44 99 TYR A C 1
ATOM 737 O O . TYR A 1 99 ? -2.716 6.901 16.147 1.00 96.44 99 TYR A O 1
ATOM 745 N N . GLU A 1 100 ? -2.405 8.855 17.211 1.00 92.69 100 GLU A N 1
ATOM 746 C CA . GLU A 1 100 ? -1.490 9.418 16.211 1.00 92.69 100 GLU A CA 1
ATOM 747 C C . GLU A 1 100 ? -0.076 8.814 16.298 1.00 92.69 100 GLU A C 1
ATOM 749 O O . GLU A 1 100 ? 0.562 8.522 15.278 1.00 92.69 100 GLU A O 1
ATOM 754 N N . ASN A 1 101 ? 0.424 8.557 17.511 1.00 92.62 101 ASN A N 1
ATOM 755 C CA . ASN A 1 101 ? 1.815 8.142 17.717 1.00 92.62 101 ASN A CA 1
ATOM 756 C C . ASN A 1 101 ? 1.978 6.658 18.055 1.00 92.62 101 ASN A C 1
ATOM 758 O O . ASN A 1 101 ? 3.012 6.072 17.702 1.00 92.62 101 ASN A O 1
ATOM 762 N N . GLY A 1 102 ? 0.951 6.042 18.647 1.00 97.69 102 GLY A N 1
ATOM 763 C CA . GLY A 1 102 ? 0.991 4.677 19.157 1.00 97.69 102 GLY A CA 1
ATOM 764 C C . GLY A 1 102 ? 1.419 3.627 18.131 1.00 97.69 102 GLY A C 1
ATOM 765 O O . GLY A 1 102 ? 1.008 3.632 16.968 1.00 97.69 102 GLY A O 1
ATOM 766 N N . ILE A 1 103 ? 2.249 2.689 18.587 1.00 97.12 103 ILE A N 1
ATOM 767 C CA . ILE A 1 103 ? 2.689 1.508 17.841 1.00 97.12 103 ILE A CA 1
ATOM 768 C C . ILE A 1 103 ? 2.182 0.273 18.578 1.00 97.12 103 ILE A C 1
ATOM 770 O O . ILE A 1 103 ? 2.472 0.100 19.762 1.00 97.12 103 ILE A O 1
ATOM 774 N N . ILE A 1 104 ? 1.445 -0.592 17.882 1.00 98.31 104 ILE A N 1
ATOM 775 C CA . ILE A 1 104 ? 0.857 -1.811 18.442 1.00 98.31 104 ILE A CA 1
ATOM 776 C C . ILE A 1 104 ? 1.959 -2.721 19.006 1.00 98.31 104 ILE A C 1
ATOM 778 O O . ILE A 1 104 ? 2.843 -3.167 18.276 1.00 98.31 104 ILE A O 1
ATOM 782 N N . SER A 1 105 ? 1.897 -3.027 20.302 1.00 98.31 105 SER A N 1
ATOM 783 C CA . SER A 1 105 ? 2.820 -3.924 21.009 1.00 98.31 105 SER A CA 1
ATOM 784 C C . SER A 1 105 ? 2.227 -5.310 21.259 1.00 98.31 105 SER A C 1
ATOM 786 O O . SER A 1 105 ? 2.964 -6.299 21.305 1.00 98.31 105 SER A O 1
ATOM 788 N N . LYS A 1 106 ? 0.900 -5.405 21.409 1.00 98.38 106 LYS A N 1
ATOM 789 C CA . LYS A 1 106 ? 0.172 -6.658 21.647 1.00 98.38 106 LYS A CA 1
ATOM 790 C C . LYS A 1 106 ? -1.171 -6.657 20.932 1.00 98.38 106 LYS A C 1
ATOM 792 O O . LYS A 1 106 ? -1.808 -5.620 20.784 1.00 98.38 106 LYS A O 1
ATOM 797 N N . VAL A 1 107 ? -1.610 -7.842 20.529 1.00 97.38 107 VAL A N 1
ATOM 798 C CA . VAL A 1 107 ? -2.900 -8.079 19.873 1.00 97.38 107 VAL A CA 1
ATOM 799 C C . VAL A 1 107 ? -3.515 -9.354 20.428 1.00 97.38 107 VAL A C 1
ATOM 801 O O . VAL A 1 107 ? -2.782 -10.276 20.795 1.00 97.38 107 VAL A O 1
ATOM 804 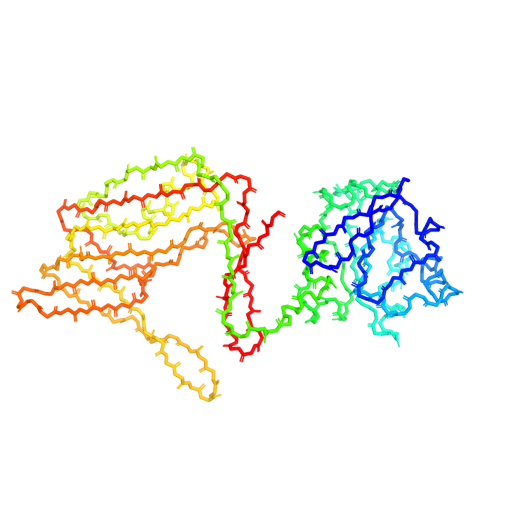N N . ASN A 1 108 ? -4.841 -9.405 20.496 1.00 97.69 108 ASN A N 1
ATOM 805 C CA . ASN A 1 108 ? -5.557 -10.653 20.732 1.00 97.69 108 ASN A CA 1
ATOM 806 C C . ASN A 1 108 ? -5.826 -11.397 19.408 1.00 97.69 108 ASN A C 1
ATOM 808 O O . ASN A 1 108 ? -5.639 -10.838 18.325 1.00 97.69 108 ASN A O 1
ATOM 812 N N . SER A 1 109 ? -6.237 -12.663 19.488 1.00 92.06 109 SER A N 1
ATOM 813 C CA . SER A 1 109 ? -6.509 -13.521 18.322 1.00 92.06 109 SER A CA 1
ATOM 814 C C . SER A 1 109 ? -7.553 -12.919 17.380 1.00 92.06 109 SER A C 1
ATOM 816 O O . SER A 1 109 ? -7.334 -12.878 16.176 1.00 92.06 109 SER A O 1
ATOM 818 N N . ILE A 1 110 ? -8.627 -12.335 17.917 1.00 93.12 110 ILE A N 1
ATOM 819 C CA . ILE A 1 110 ? -9.696 -11.743 17.101 1.00 93.12 110 ILE A CA 1
ATOM 820 C C . ILE A 1 110 ? -9.186 -10.530 16.298 1.00 93.12 110 ILE A C 1
ATOM 822 O O . ILE A 1 110 ? -9.475 -10.397 15.110 1.00 93.12 110 ILE A O 1
ATOM 826 N N . ALA A 1 111 ? -8.390 -9.646 16.913 1.00 92.62 111 ALA A N 1
ATOM 827 C CA . ALA A 1 111 ? -7.767 -8.520 16.211 1.00 92.62 111 ALA A CA 1
ATOM 828 C C . ALA A 1 111 ? -6.717 -8.985 15.190 1.00 92.62 111 ALA A C 1
ATOM 830 O O . ALA A 1 111 ? -6.623 -8.416 14.097 1.00 92.62 111 ALA A O 1
ATOM 831 N N . LEU A 1 112 ? -5.962 -10.039 15.514 1.00 85.19 112 LEU A N 1
ATOM 832 C CA . LEU A 1 112 ? -5.014 -10.668 14.598 1.00 85.19 112 LEU A CA 1
ATOM 833 C C . LEU A 1 112 ? -5.730 -11.217 13.351 1.00 85.19 112 LEU A C 1
ATOM 835 O O . LEU A 1 112 ? -5.303 -10.930 12.230 1.00 85.19 112 LEU A O 1
ATOM 839 N N . ASP A 1 113 ? -6.854 -11.911 13.521 1.00 81.88 113 ASP A N 1
ATOM 840 C CA . ASP A 1 113 ? -7.661 -12.463 12.425 1.00 81.88 113 ASP A CA 1
ATOM 841 C C . ASP A 1 113 ? -8.285 -11.364 11.548 1.00 81.88 113 ASP A C 1
ATOM 843 O O . ASP A 1 113 ? -8.439 -11.522 10.329 1.00 81.88 113 ASP A O 1
ATOM 847 N N . LYS A 1 114 ? -8.595 -10.199 12.134 1.00 81.69 114 LYS A N 1
ATOM 848 C CA . LYS A 1 114 ? -9.024 -9.015 11.372 1.00 81.69 114 LYS A CA 1
ATOM 849 C C . LYS A 1 114 ? -7.903 -8.386 10.545 1.00 81.69 114 LYS A C 1
ATOM 851 O O . LYS A 1 114 ? -8.203 -7.791 9.518 1.00 81.69 114 LYS A O 1
ATOM 856 N N . GLY A 1 115 ? -6.639 -8.586 10.916 1.00 80.38 115 GLY A N 1
ATOM 857 C CA . GLY A 1 115 ? -5.482 -8.089 10.165 1.00 80.38 115 GLY A CA 1
ATOM 858 C C . GLY A 1 115 ? -4.555 -7.178 10.966 1.00 80.38 115 GLY A C 1
ATOM 859 O O . GLY A 1 115 ? -3.522 -6.771 10.444 1.00 80.38 115 GLY A O 1
ATOM 860 N N . VAL A 1 116 ? -4.866 -6.886 12.232 1.00 85.50 116 VAL A N 1
ATOM 861 C CA . VAL A 1 116 ? -3.990 -6.076 13.088 1.00 85.50 116 VAL A CA 1
ATOM 862 C C . VAL A 1 116 ? -2.702 -6.855 13.369 1.00 85.50 116 VAL A C 1
ATOM 864 O O . VAL A 1 116 ? -2.727 -8.071 13.580 1.00 85.50 116 VAL A O 1
ATOM 867 N N . ARG A 1 117 ? -1.550 -6.179 13.342 1.00 90.12 117 ARG A N 1
ATOM 868 C CA . ARG A 1 117 ? -0.228 -6.783 13.578 1.00 90.12 117 ARG A CA 1
ATOM 869 C C . ARG A 1 117 ? 0.562 -5.974 14.604 1.00 90.12 117 ARG A C 1
ATOM 871 O O . ARG A 1 117 ? 0.389 -4.765 14.718 1.00 90.12 117 ARG A O 1
ATOM 878 N N . ILE A 1 118 ? 1.452 -6.642 15.336 1.00 92.38 118 ILE A N 1
ATOM 879 C CA . ILE A 1 118 ? 2.450 -5.976 16.189 1.00 92.38 118 ILE A CA 1
ATOM 880 C C . ILE A 1 118 ? 3.394 -5.158 15.295 1.00 92.38 118 ILE A C 1
ATOM 882 O O . ILE A 1 118 ? 3.772 -5.618 14.221 1.00 92.38 118 ILE A O 1
ATOM 886 N N . GLY A 1 119 ? 3.758 -3.952 15.731 1.00 83.25 119 GLY A N 1
ATOM 887 C CA . GLY A 1 119 ? 4.568 -2.992 14.974 1.00 83.25 119 GLY A CA 1
ATOM 888 C C . GLY A 1 119 ? 3.761 -2.039 14.085 1.00 83.25 119 GLY A C 1
ATOM 889 O O . GLY A 1 119 ? 4.302 -1.036 13.629 1.00 83.25 119 GLY A O 1
ATOM 890 N N . MET A 1 120 ? 2.470 -2.308 13.879 1.00 86.31 120 MET A N 1
ATOM 891 C CA . MET A 1 120 ? 1.556 -1.441 13.128 1.00 86.31 120 MET A CA 1
ATOM 892 C C . MET A 1 120 ? 1.293 -0.124 13.873 1.00 86.31 120 MET A C 1
ATOM 894 O O . MET A 1 120 ? 1.326 -0.088 15.106 1.00 86.31 120 MET A O 1
ATOM 898 N N . LYS A 1 121 ? 0.990 0.960 13.150 1.00 89.25 121 LYS A N 1
ATOM 899 C CA . LYS A 1 121 ? 0.512 2.207 13.769 1.00 89.25 121 LYS A CA 1
ATOM 900 C C . LYS A 1 121 ? -0.905 2.033 14.326 1.00 89.25 121 LYS A C 1
ATOM 902 O O . LYS A 1 121 ? -1.732 1.357 13.720 1.00 89.25 121 LYS A O 1
ATOM 907 N N . ALA A 1 122 ? -1.210 2.673 15.454 1.00 93.50 122 ALA A N 1
ATOM 908 C CA . ALA A 1 122 ? -2.532 2.601 16.083 1.00 93.50 122 ALA A CA 1
ATOM 909 C C . ALA A 1 122 ? -3.654 3.072 15.146 1.00 93.50 122 ALA A C 1
ATOM 911 O O . ALA A 1 122 ? -4.700 2.434 15.078 1.00 93.50 122 ALA A O 1
ATOM 912 N N . LYS A 1 123 ? -3.399 4.124 14.363 1.00 89.25 123 LYS A N 1
ATOM 913 C CA . LYS A 1 123 ? -4.292 4.620 13.310 1.00 89.25 123 LYS A CA 1
ATOM 914 C C . LYS A 1 123 ? -4.622 3.572 12.244 1.00 89.25 123 LYS A C 1
ATOM 916 O O . LYS A 1 123 ? -5.787 3.327 11.956 1.00 89.25 123 LYS A O 1
ATOM 921 N N . GLU A 1 124 ? -3.605 2.886 11.723 1.00 81.81 124 GLU A N 1
ATOM 922 C CA . GLU A 1 124 ? -3.779 1.799 10.746 1.00 81.81 124 GLU A CA 1
ATOM 923 C C . GLU A 1 124 ? -4.578 0.632 11.360 1.00 81.81 124 GLU A C 1
ATOM 925 O O . GLU A 1 124 ? -5.511 0.115 10.746 1.00 81.81 124 GLU A O 1
ATOM 930 N N . ALA A 1 125 ? -4.276 0.269 12.612 1.00 87.69 125 ALA A N 1
ATOM 931 C CA . ALA A 1 125 ? -5.018 -0.752 13.344 1.00 87.69 125 ALA A CA 1
ATOM 932 C C . ALA A 1 125 ? -6.485 -0.355 13.568 1.00 87.69 125 ALA A C 1
ATOM 934 O O . ALA A 1 125 ? -7.370 -1.192 13.400 1.00 87.69 125 ALA A O 1
ATOM 935 N N . ALA A 1 126 ? -6.762 0.907 13.905 1.00 92.06 126 ALA A N 1
ATOM 936 C CA . ALA A 1 126 ? -8.118 1.405 14.098 1.00 92.06 126 ALA A CA 1
ATOM 937 C C . ALA A 1 126 ? -8.950 1.257 12.820 1.00 92.06 126 ALA A C 1
ATOM 939 O O . ALA A 1 126 ? -10.085 0.794 12.883 1.00 92.06 126 ALA A O 1
ATOM 940 N N . TYR A 1 127 ? -8.370 1.558 11.657 1.00 83.56 127 TYR A N 1
ATOM 941 C CA . TYR A 1 127 ? -9.048 1.411 10.367 1.00 83.56 127 TYR A CA 1
ATOM 942 C C . TYR A 1 127 ? -9.350 -0.043 10.011 1.00 83.56 127 TYR A C 1
ATOM 944 O O . TYR A 1 127 ? -10.449 -0.346 9.550 1.00 83.56 127 TYR A O 1
ATOM 952 N N . ILE A 1 128 ? -8.427 -0.962 10.303 1.00 81.69 128 ILE A N 1
ATOM 953 C CA . ILE A 1 128 ? -8.682 -2.403 10.169 1.00 81.69 128 ILE A CA 1
ATOM 954 C C . ILE A 1 128 ? -9.824 -2.838 11.097 1.00 81.69 128 ILE A C 1
ATOM 956 O O . ILE A 1 128 ? -10.716 -3.584 10.692 1.00 81.69 128 ILE A O 1
ATOM 960 N N . LEU A 1 129 ? -9.814 -2.372 12.349 1.00 90.00 129 LEU A N 1
ATOM 961 C CA . LEU A 1 129 ? -10.807 -2.742 13.359 1.00 90.00 129 LEU A CA 1
ATOM 962 C C . LEU A 1 129 ? -12.182 -2.131 13.120 1.00 90.00 129 LEU A C 1
ATOM 964 O O . LEU A 1 129 ? -13.178 -2.743 13.510 1.00 90.00 129 LEU A O 1
ATOM 968 N N . LEU A 1 130 ? -12.257 -0.989 12.428 1.00 86.81 130 LEU A N 1
ATOM 969 C CA . LEU A 1 130 ? -13.533 -0.423 11.999 1.00 86.81 130 LEU A CA 1
ATOM 970 C C . LEU A 1 130 ? -14.277 -1.431 11.130 1.00 86.81 130 LEU A C 1
ATOM 972 O O . LEU A 1 130 ? -15.492 -1.305 10.981 1.00 86.81 130 LEU A O 1
ATOM 976 N N . ASP A 1 131 ? -13.587 -2.467 10.620 1.00 67.81 131 ASP A N 1
ATOM 977 C CA . ASP A 1 131 ? -14.166 -3.536 9.820 1.00 67.81 131 ASP A CA 1
ATOM 978 C C . ASP A 1 131 ? -15.073 -2.893 8.794 1.00 67.81 131 ASP A C 1
ATOM 980 O O . ASP A 1 131 ? -16.255 -3.231 8.670 1.00 67.81 131 ASP A O 1
ATOM 984 N N . ALA A 1 132 ? -14.543 -1.835 8.172 1.00 50.94 132 ALA A N 1
ATOM 985 C CA . ALA A 1 132 ? -15.095 -1.236 6.988 1.00 50.94 132 ALA A CA 1
ATOM 986 C C . ALA A 1 132 ? -14.993 -2.313 5.906 1.00 50.94 132 ALA A C 1
ATOM 988 O O . ALA A 1 132 ? -14.199 -2.242 4.977 1.00 50.94 132 ALA A O 1
ATOM 989 N N . LYS A 1 133 ? -15.821 -3.354 6.052 1.00 40.66 133 LYS A N 1
ATOM 990 C CA . LYS A 1 133 ? -16.519 -3.947 4.945 1.00 40.66 133 LYS A CA 1
ATOM 991 C C . LYS A 1 133 ? -17.081 -2.753 4.210 1.00 40.66 133 LYS A C 1
ATOM 993 O O . LYS A 1 133 ? -18.038 -2.125 4.656 1.00 40.66 133 LYS A O 1
ATOM 998 N N . ILE A 1 134 ? -16.415 -2.414 3.120 1.00 40.34 134 ILE A N 1
ATOM 999 C CA . ILE A 1 134 ? -17.117 -1.903 1.968 1.00 40.34 134 ILE A CA 1
ATOM 1000 C C . ILE A 1 134 ? -18.264 -2.884 1.796 1.00 40.34 134 ILE A C 1
ATOM 1002 O O . ILE A 1 134 ? -18.042 -4.042 1.445 1.00 40.34 134 ILE A O 1
ATOM 1006 N N . GLU A 1 135 ? -19.471 -2.473 2.184 1.00 35.69 135 GLU A N 1
ATOM 1007 C CA . GLU A 1 135 ? -20.643 -3.097 1.607 1.00 35.69 135 GLU A CA 1
ATOM 1008 C C . GLU A 1 135 ? -20.430 -2.960 0.112 1.00 35.69 135 GLU A C 1
ATOM 1010 O O . GLU A 1 135 ? -20.339 -1.864 -0.444 1.00 35.69 135 GLU A O 1
ATOM 1015 N N . SER A 1 136 ? -20.144 -4.110 -0.476 1.00 35.62 136 SER A N 1
ATOM 1016 C CA . SER A 1 136 ? -19.719 -4.259 -1.838 1.00 35.62 136 SER A CA 1
ATOM 1017 C C . SER A 1 136 ? -20.912 -3.938 -2.721 1.00 35.62 136 SER A C 1
ATOM 1019 O O . SER A 1 136 ? -21.622 -4.828 -3.186 1.00 35.62 136 SER A O 1
ATOM 1021 N N . ASP A 1 137 ? -21.104 -2.659 -3.008 1.00 35.19 137 ASP A N 1
ATOM 1022 C CA . ASP A 1 137 ? -21.473 -2.302 -4.361 1.00 35.19 137 ASP A CA 1
ATOM 1023 C C . ASP A 1 137 ? -20.218 -2.629 -5.185 1.00 35.19 137 ASP A C 1
ATOM 1025 O O . ASP A 1 137 ? -19.271 -1.844 -5.250 1.00 35.19 137 ASP A O 1
ATOM 1029 N N . LEU A 1 138 ? -20.153 -3.878 -5.672 1.00 40.09 138 LEU A N 1
ATOM 1030 C CA . LEU A 1 138 ? -19.010 -4.608 -6.264 1.00 40.09 138 LEU A CA 1
ATOM 1031 C C . LEU A 1 138 ? -18.321 -3.907 -7.457 1.00 40.09 138 LEU A C 1
ATOM 1033 O O . LEU A 1 138 ? -17.584 -4.532 -8.214 1.00 40.09 138 LEU A O 1
ATOM 1037 N N . THR A 1 139 ? -18.570 -2.622 -7.683 1.00 38.16 139 THR A N 1
ATOM 1038 C CA . THR A 1 139 ? -18.165 -1.909 -8.889 1.00 38.16 139 THR A CA 1
ATOM 1039 C C . THR A 1 139 ? -17.502 -0.557 -8.667 1.00 38.16 139 THR A C 1
ATOM 1041 O O . THR A 1 139 ? -16.991 -0.013 -9.646 1.00 38.16 139 THR A O 1
ATOM 1044 N N . ARG A 1 140 ? -17.431 0.010 -7.452 1.00 38.44 140 ARG A N 1
ATOM 1045 C CA . ARG A 1 140 ? -16.878 1.371 -7.302 1.00 38.44 140 ARG A CA 1
ATOM 1046 C C . ARG A 1 140 ? -16.117 1.620 -6.004 1.00 38.44 140 ARG A C 1
ATOM 1048 O O . ARG A 1 140 ? -16.616 2.234 -5.071 1.00 38.44 140 ARG A O 1
ATOM 1055 N N . PHE A 1 141 ? -14.828 1.304 -6.032 1.00 49.00 141 PHE A N 1
ATOM 1056 C CA . PHE A 1 141 ? -13.859 2.087 -5.274 1.00 49.00 141 PHE A CA 1
ATOM 1057 C C . PHE A 1 141 ? -13.554 3.366 -6.057 1.00 49.00 141 PHE A C 1
ATOM 1059 O O . PHE A 1 141 ? -12.715 3.367 -6.958 1.00 49.00 141 PHE A O 1
ATOM 1066 N N . ILE A 1 142 ? -14.273 4.457 -5.774 1.00 45.25 142 ILE A N 1
ATOM 1067 C CA . ILE A 1 142 ? -13.854 5.776 -6.264 1.00 45.25 142 ILE A CA 1
ATOM 1068 C C . ILE A 1 142 ? -12.794 6.292 -5.298 1.00 45.25 142 ILE A C 1
ATOM 1070 O O . ILE A 1 142 ? -13.088 6.898 -4.274 1.00 45.25 142 ILE A O 1
ATOM 1074 N N . TYR A 1 143 ? -11.546 6.024 -5.645 1.00 55.31 143 TYR A N 1
ATOM 1075 C CA . TYR A 1 143 ? -10.382 6.643 -5.037 1.00 55.31 143 TYR A CA 1
ATOM 1076 C C . TYR A 1 143 ? -10.317 8.108 -5.476 1.00 55.31 143 TYR A C 1
ATOM 1078 O O . TYR A 1 143 ? -10.050 8.391 -6.647 1.00 55.31 143 TYR A O 1
ATOM 1086 N N . LYS A 1 144 ? -10.606 9.045 -4.569 1.00 56.06 144 LYS A N 1
ATOM 1087 C CA . LYS A 1 144 ? -10.560 10.476 -4.874 1.00 56.06 144 LYS A CA 1
ATOM 1088 C C . LYS A 1 144 ? -9.244 11.064 -4.379 1.00 56.06 144 LYS A C 1
ATOM 1090 O O . LYS A 1 144 ? -8.950 11.037 -3.192 1.00 56.06 144 LYS A O 1
ATOM 1095 N N . PHE A 1 145 ? -8.469 11.613 -5.306 1.00 64.06 145 PHE A N 1
ATOM 1096 C CA . PHE A 1 145 ? -7.384 12.532 -4.987 1.00 64.06 145 PHE A CA 1
ATOM 1097 C C . PHE A 1 145 ? -7.896 13.931 -5.299 1.00 64.06 145 PHE A C 1
ATOM 1099 O O . PHE A 1 145 ? -8.138 14.248 -6.463 1.00 64.06 145 PHE A O 1
ATOM 1106 N N . ASP A 1 146 ? -8.104 14.749 -4.273 1.00 62.22 146 ASP A N 1
ATOM 1107 C CA . ASP A 1 146 ? -8.601 16.112 -4.481 1.00 62.22 146 ASP A CA 1
ATOM 1108 C C . ASP A 1 146 ? -7.532 17.026 -5.087 1.00 62.22 146 ASP A C 1
ATOM 1110 O O . ASP A 1 146 ? -7.851 17.951 -5.835 1.00 62.22 146 ASP A O 1
ATOM 1114 N N . GLU A 1 147 ? -6.253 16.754 -4.803 1.00 80.44 147 GLU A N 1
ATOM 1115 C CA . GLU A 1 147 ? -5.139 17.605 -5.209 1.00 80.44 147 GLU A CA 1
ATOM 1116 C C . GLU A 1 147 ? -3.879 16.789 -5.551 1.00 80.44 147 GLU A C 1
ATOM 1118 O O . GLU A 1 147 ? -3.497 15.850 -4.847 1.00 80.44 147 GLU A O 1
ATOM 1123 N N . ILE A 1 148 ? -3.186 17.194 -6.620 1.00 88.19 148 ILE A N 1
ATOM 1124 C CA . ILE A 1 148 ? -1.832 16.732 -6.951 1.00 88.19 148 ILE A CA 1
ATOM 1125 C C . ILE A 1 148 ? -0.845 17.745 -6.370 1.00 88.19 148 ILE A C 1
ATOM 1127 O O . ILE A 1 148 ? -0.907 18.928 -6.700 1.00 88.19 148 ILE A O 1
ATOM 1131 N N . GLU A 1 149 ? 0.077 17.290 -5.522 1.00 89.62 149 GLU A N 1
ATOM 1132 C CA . GLU A 1 149 ? 1.131 18.137 -4.962 1.00 89.62 149 GLU A CA 1
ATOM 1133 C C . GLU A 1 149 ? 2.188 18.469 -6.018 1.00 89.62 149 GLU A C 1
ATOM 1135 O O . GLU A 1 149 ? 2.585 19.625 -6.175 1.00 89.62 149 GLU A O 1
ATOM 1140 N N . LYS A 1 150 ? 2.657 17.450 -6.747 1.00 93.19 150 LYS A N 1
ATOM 1141 C CA . LYS A 1 150 ? 3.755 17.600 -7.705 1.00 93.19 150 LYS A CA 1
ATOM 1142 C C . LYS A 1 150 ? 3.651 16.611 -8.856 1.00 93.19 150 LYS A C 1
ATOM 1144 O O . LYS A 1 150 ? 3.298 15.453 -8.659 1.00 93.19 150 LYS A O 1
ATOM 1149 N N . ILE A 1 151 ? 4.045 17.055 -10.048 1.00 95.12 151 ILE A N 1
ATOM 1150 C CA . ILE A 1 151 ? 4.333 16.184 -11.191 1.00 95.12 151 ILE A CA 1
ATOM 1151 C C . ILE A 1 151 ? 5.849 16.149 -11.398 1.00 95.12 151 ILE A C 1
ATOM 1153 O O . ILE A 1 151 ? 6.510 17.188 -11.403 1.00 95.12 151 ILE A O 1
ATOM 1157 N N . ILE A 1 152 ? 6.400 14.947 -11.549 1.00 95.50 152 ILE A N 1
ATOM 1158 C CA . ILE A 1 152 ? 7.822 14.691 -11.771 1.00 95.50 152 ILE A CA 1
ATOM 1159 C C . ILE A 1 152 ? 7.974 13.980 -13.115 1.00 95.50 152 ILE A C 1
ATOM 1161 O O . ILE A 1 152 ? 7.345 12.950 -13.351 1.00 95.50 152 ILE A O 1
ATOM 1165 N N . ILE A 1 153 ? 8.830 14.525 -13.979 1.00 96.75 153 ILE A N 1
ATOM 1166 C CA . ILE A 1 153 ? 9.223 13.893 -15.240 1.00 96.75 153 ILE A CA 1
ATOM 1167 C C . ILE A 1 153 ? 10.592 13.252 -15.032 1.00 96.75 153 ILE A C 1
ATOM 1169 O O . ILE A 1 153 ? 11.546 13.916 -14.623 1.00 96.75 153 ILE A O 1
ATOM 1173 N N . VAL A 1 154 ? 10.678 11.954 -15.296 1.00 96.81 154 VAL A N 1
ATOM 1174 C CA . VAL A 1 154 ? 11.873 11.135 -15.101 1.00 96.81 154 VAL A CA 1
ATOM 1175 C C . VAL A 1 154 ? 12.306 10.577 -16.445 1.00 96.81 154 VAL A C 1
ATOM 1177 O O . VAL A 1 154 ? 11.485 10.086 -17.209 1.00 96.81 154 VAL A O 1
ATOM 1180 N N . ARG A 1 155 ? 13.613 10.594 -16.700 1.00 97.94 155 ARG A N 1
ATOM 1181 C CA . ARG A 1 155 ? 14.225 9.883 -17.821 1.00 97.94 155 ARG A CA 1
ATOM 1182 C C . ARG A 1 155 ? 15.186 8.827 -17.298 1.00 97.94 155 ARG A C 1
ATOM 1184 O O . ARG A 1 155 ? 16.188 9.168 -16.666 1.00 97.94 155 ARG A O 1
ATOM 1191 N N . LEU A 1 156 ? 14.931 7.562 -17.615 1.00 98.44 156 LEU A N 1
ATOM 1192 C CA . LEU A 1 156 ? 15.888 6.482 -17.390 1.00 98.44 156 LEU A CA 1
ATOM 1193 C C . LEU A 1 156 ? 16.848 6.361 -18.576 1.00 98.44 156 LEU A C 1
ATOM 1195 O O . LEU A 1 156 ? 16.467 6.492 -19.742 1.00 98.44 156 LEU A O 1
ATOM 1199 N N . ARG A 1 157 ? 18.125 6.130 -18.265 1.00 98.38 157 ARG A N 1
ATOM 1200 C CA . ARG A 1 157 ? 19.210 6.044 -19.250 1.00 98.38 157 ARG A CA 1
ATOM 1201 C C . ARG A 1 157 ? 19.399 4.605 -19.751 1.00 98.38 157 ARG A C 1
ATOM 1203 O O . ARG A 1 157 ? 18.968 3.666 -19.084 1.00 98.38 157 ARG A O 1
ATOM 1210 N N . PRO A 1 158 ? 20.076 4.408 -20.900 1.00 98.69 158 PRO A N 1
ATOM 1211 C CA . PRO A 1 158 ? 20.465 3.083 -21.375 1.00 98.69 158 PRO A CA 1
ATOM 1212 C C . PRO A 1 158 ? 21.107 2.223 -20.282 1.00 98.69 158 PRO A C 1
ATOM 1214 O O . PRO A 1 158 ? 22.013 2.676 -19.586 1.00 98.69 158 PRO A O 1
ATOM 1217 N N . GLY A 1 159 ? 20.663 0.971 -20.168 1.00 98.25 159 GLY A N 1
ATOM 1218 C CA . GLY A 1 159 ? 21.200 -0.001 -19.211 1.00 98.25 159 GLY A CA 1
ATOM 1219 C C . GLY A 1 159 ? 20.563 0.046 -17.821 1.00 98.25 159 GLY A C 1
ATOM 1220 O O . GLY A 1 159 ? 20.786 -0.873 -17.039 1.00 98.25 159 GLY A O 1
ATOM 1221 N N . SER A 1 160 ? 19.745 1.057 -17.516 1.00 98.38 160 SER A N 1
ATOM 1222 C CA . SER A 1 160 ? 18.941 1.084 -16.292 1.00 98.38 160 SER A CA 1
ATOM 1223 C C . SER A 1 160 ? 17.874 -0.014 -16.304 1.00 98.38 160 SER A C 1
ATOM 1225 O O . SER A 1 160 ? 17.239 -0.244 -17.332 1.00 98.38 160 SER A O 1
ATOM 1227 N N . ASP A 1 161 ? 17.648 -0.648 -15.152 1.00 98.69 161 ASP A N 1
ATOM 1228 C CA . ASP A 1 161 ? 16.474 -1.495 -14.914 1.00 98.69 161 ASP A CA 1
ATOM 1229 C C . ASP A 1 161 ? 15.339 -0.635 -14.345 1.00 98.69 161 ASP A C 1
ATOM 1231 O O . ASP A 1 161 ? 15.577 0.163 -13.431 1.00 98.69 161 ASP A O 1
ATOM 1235 N N . ILE A 1 162 ? 14.129 -0.760 -14.889 1.00 98.38 162 ILE A N 1
ATOM 1236 C CA . ILE A 1 162 ? 13.003 0.141 -14.610 1.00 98.38 162 ILE A CA 1
ATOM 1237 C C . ILE A 1 162 ? 12.669 0.196 -13.114 1.00 98.38 162 ILE A C 1
ATOM 1239 O O . ILE A 1 162 ? 12.777 1.263 -12.503 1.00 98.38 162 ILE A O 1
ATOM 1243 N N . LEU A 1 163 ? 12.242 -0.926 -12.516 1.00 97.75 163 LEU A N 1
ATOM 1244 C CA . LEU A 1 163 ? 11.716 -0.915 -11.144 1.00 97.75 163 LEU A CA 1
ATOM 1245 C C . LEU A 1 163 ? 12.803 -0.594 -10.103 1.00 97.75 163 LEU A C 1
ATOM 1247 O O . LEU A 1 163 ? 12.534 0.223 -9.221 1.00 97.75 163 LEU A O 1
ATOM 1251 N N . PRO A 1 164 ? 14.038 -1.129 -10.200 1.00 98.19 164 PRO A N 1
ATOM 1252 C CA . PRO A 1 164 ? 15.126 -0.732 -9.307 1.00 98.19 164 PRO A CA 1
ATOM 1253 C C . PRO A 1 164 ? 15.494 0.754 -9.425 1.00 98.19 164 PRO A C 1
ATOM 1255 O O . PRO A 1 164 ? 15.798 1.396 -8.420 1.00 98.19 164 PRO A O 1
ATOM 1258 N N . SER A 1 165 ? 15.440 1.328 -10.633 1.00 98.19 165 SER A N 1
ATOM 1259 C CA . SER A 1 165 ? 15.731 2.755 -10.829 1.00 98.19 165 SER A CA 1
ATOM 1260 C C . SER A 1 165 ? 14.645 3.648 -10.229 1.00 98.19 165 SER A C 1
ATOM 1262 O O . SER A 1 165 ? 14.972 4.658 -9.607 1.00 98.19 165 SER A O 1
ATOM 1264 N N . LEU A 1 166 ? 13.369 3.271 -10.366 1.00 97.25 166 LEU A N 1
ATOM 1265 C CA . LEU A 1 166 ? 12.258 3.971 -9.715 1.00 97.25 166 LEU A CA 1
ATOM 1266 C C . LEU A 1 166 ? 12.342 3.875 -8.189 1.00 97.25 166 LEU A C 1
ATOM 1268 O O . LEU A 1 166 ? 12.157 4.881 -7.508 1.00 97.25 166 LEU A O 1
ATOM 1272 N N . GLU A 1 167 ? 12.679 2.702 -7.649 1.00 96.31 167 GLU A N 1
ATOM 1273 C CA . GLU A 1 167 ? 12.876 2.522 -6.208 1.00 96.31 167 GLU A CA 1
ATOM 1274 C C . GLU A 1 167 ? 13.996 3.426 -5.681 1.00 96.31 167 GLU A C 1
ATOM 1276 O O . GLU A 1 167 ? 13.819 4.110 -4.672 1.00 96.31 167 GLU A O 1
ATOM 1281 N N . LYS A 1 168 ? 15.133 3.472 -6.386 1.00 96.38 168 LYS A N 1
ATOM 1282 C CA . LYS A 1 168 ? 16.248 4.361 -6.051 1.00 96.38 168 LYS A CA 1
ATOM 1283 C C . LYS A 1 168 ? 15.820 5.831 -6.081 1.00 96.38 168 LYS A C 1
ATOM 1285 O O . LYS A 1 168 ? 16.059 6.543 -5.110 1.00 96.38 168 LYS A O 1
ATOM 1290 N N . LEU A 1 169 ? 15.148 6.259 -7.151 1.00 95.44 169 LEU A N 1
ATOM 1291 C CA . LEU A 1 169 ? 14.651 7.627 -7.296 1.00 95.44 169 LEU A CA 1
ATOM 1292 C C . LEU A 1 169 ? 13.717 8.016 -6.145 1.00 95.44 169 LEU A C 1
ATOM 1294 O O . LEU A 1 169 ? 13.845 9.109 -5.594 1.00 95.44 169 LEU A O 1
ATOM 1298 N N . CYS A 1 170 ? 12.812 7.121 -5.751 1.00 95.00 170 CYS A N 1
ATOM 1299 C CA . CYS A 1 170 ? 11.886 7.386 -4.657 1.00 95.00 170 CYS A CA 1
ATOM 1300 C C . CYS A 1 170 ? 12.609 7.509 -3.314 1.00 95.00 170 CYS A C 1
ATOM 1302 O O . CYS A 1 170 ? 12.344 8.453 -2.574 1.00 95.00 170 CYS A O 1
ATOM 1304 N N . LYS A 1 171 ? 13.575 6.624 -3.029 1.00 93.88 171 LYS A N 1
ATOM 1305 C CA . LYS A 1 171 ? 14.396 6.701 -1.808 1.00 93.88 171 LYS A CA 1
ATOM 1306 C C . LYS A 1 171 ? 15.200 8.000 -1.733 1.00 93.88 171 LYS A C 1
ATOM 1308 O O . LYS A 1 171 ? 15.187 8.656 -0.701 1.00 93.88 171 LYS A O 1
ATOM 1313 N N . GLU A 1 172 ? 15.861 8.393 -2.820 1.00 94.62 172 GLU A N 1
ATOM 1314 C CA . GLU A 1 172 ? 16.698 9.604 -2.863 1.00 94.62 172 GLU A CA 1
ATOM 1315 C C . GLU A 1 172 ? 15.891 10.903 -2.711 1.00 94.62 172 GLU A C 1
ATOM 1317 O O . GLU A 1 172 ? 16.432 11.912 -2.265 1.00 94.62 172 GLU A O 1
ATOM 1322 N N . ASN A 1 173 ? 14.602 10.880 -3.059 1.00 92.19 173 ASN A N 1
ATOM 1323 C CA . ASN A 1 173 ? 13.728 12.053 -3.028 1.00 92.19 173 ASN A CA 1
ATOM 1324 C C . ASN A 1 173 ? 12.647 11.979 -1.935 1.00 92.19 173 ASN A C 1
ATOM 1326 O O . ASN A 1 173 ? 11.743 12.811 -1.935 1.00 92.19 173 ASN A O 1
ATOM 1330 N N . ASN A 1 174 ? 12.726 11.007 -1.017 1.00 91.81 174 ASN A N 1
ATOM 1331 C CA . ASN A 1 174 ? 11.733 10.765 0.039 1.00 91.81 174 ASN A CA 1
ATOM 1332 C C . ASN A 1 174 ? 10.287 10.656 -0.487 1.00 91.81 174 ASN A C 1
ATOM 1334 O O . ASN A 1 174 ? 9.350 11.174 0.115 1.00 91.81 174 ASN A O 1
ATOM 1338 N N . ILE A 1 175 ? 10.102 9.989 -1.629 1.00 92.19 175 ILE A N 1
ATOM 1339 C CA . ILE A 1 175 ? 8.784 9.768 -2.230 1.00 92.19 175 ILE A CA 1
ATOM 1340 C C . ILE A 1 175 ? 8.192 8.492 -1.636 1.00 92.19 175 ILE A C 1
ATOM 1342 O O . ILE A 1 175 ? 8.680 7.392 -1.891 1.00 92.19 175 ILE A O 1
ATOM 1346 N N . GLU A 1 176 ? 7.129 8.647 -0.850 1.00 89.75 176 GLU A N 1
ATOM 1347 C CA . GLU A 1 176 ? 6.430 7.533 -0.198 1.00 89.75 176 GLU A CA 1
ATOM 1348 C C . GLU A 1 176 ? 5.163 7.100 -0.938 1.00 89.75 176 GLU A C 1
ATOM 1350 O O . GLU A 1 176 ? 4.680 5.988 -0.748 1.00 89.75 176 GLU A O 1
ATOM 1355 N N . THR A 1 177 ? 4.586 7.971 -1.764 1.00 89.88 177 THR A N 1
ATOM 1356 C CA . THR A 1 177 ? 3.384 7.675 -2.546 1.00 89.88 177 THR A CA 1
ATOM 1357 C C . THR A 1 177 ? 3.460 8.389 -3.888 1.00 89.88 177 THR A C 1
ATOM 1359 O O . THR A 1 177 ? 3.724 9.589 -3.949 1.00 89.88 177 THR A O 1
ATOM 1362 N N . ALA A 1 178 ? 3.248 7.646 -4.970 1.00 92.12 178 ALA A N 1
ATOM 1363 C CA . ALA A 1 178 ? 3.303 8.163 -6.327 1.00 92.12 178 ALA A CA 1
ATOM 1364 C C . ALA A 1 178 ? 2.406 7.350 -7.272 1.00 92.12 178 ALA A C 1
ATOM 1366 O O . ALA A 1 178 ? 2.294 6.130 -7.157 1.00 92.12 178 ALA A O 1
ATOM 1367 N N . ILE A 1 179 ? 1.811 8.034 -8.244 1.00 93.06 179 ILE A N 1
ATOM 1368 C CA . ILE A 1 179 ? 1.049 7.441 -9.343 1.00 93.06 179 ILE A CA 1
ATOM 1369 C C . ILE A 1 179 ? 1.890 7.574 -10.605 1.00 93.06 179 ILE A C 1
ATOM 1371 O O . ILE A 1 179 ? 2.253 8.680 -11.005 1.00 93.06 179 ILE A O 1
ATOM 1375 N N . VAL A 1 180 ? 2.193 6.452 -11.246 1.00 95.94 180 VAL A N 1
ATOM 1376 C CA . VAL A 1 180 ? 2.873 6.436 -12.539 1.00 95.94 180 VAL A CA 1
ATOM 1377 C C . VAL A 1 180 ? 1.816 6.639 -13.621 1.00 95.94 180 VAL A C 1
ATOM 1379 O O . VAL A 1 180 ? 1.056 5.724 -13.934 1.00 95.94 180 VAL A O 1
ATOM 1382 N N . LEU A 1 181 ? 1.748 7.861 -14.157 1.00 95.06 181 LEU A N 1
ATOM 1383 C CA . LEU A 1 181 ? 0.739 8.270 -15.138 1.00 95.06 181 LEU A CA 1
ATOM 1384 C C . LEU A 1 181 ? 1.026 7.703 -16.529 1.00 95.06 181 LEU A C 1
ATOM 1386 O O . LEU A 1 181 ? 0.105 7.335 -17.255 1.00 95.06 181 LEU A O 1
ATOM 1390 N N . ASN A 1 182 ? 2.301 7.678 -16.917 1.00 95.88 182 ASN A N 1
ATOM 1391 C CA . ASN A 1 182 ? 2.751 7.102 -18.176 1.00 95.88 182 ASN A CA 1
ATOM 1392 C C . ASN A 1 182 ? 4.236 6.738 -18.120 1.00 95.88 182 ASN A C 1
ATOM 1394 O O . ASN A 1 182 ? 5.003 7.300 -17.333 1.00 95.88 182 ASN A O 1
ATOM 1398 N N . MET A 1 183 ? 4.609 5.813 -19.000 1.00 98.19 183 MET A N 1
ATOM 1399 C CA . MET A 1 183 ? 5.970 5.371 -19.272 1.00 98.19 183 MET A CA 1
ATOM 1400 C C . MET A 1 183 ? 6.060 5.012 -20.755 1.00 98.19 183 MET A C 1
ATOM 1402 O O . MET A 1 183 ? 5.274 4.182 -21.213 1.00 98.19 183 MET A O 1
ATOM 1406 N N . ILE A 1 184 ? 6.998 5.601 -21.491 1.00 98.56 184 ILE A N 1
ATOM 1407 C CA . ILE A 1 184 ? 7.248 5.294 -22.910 1.00 98.56 184 ILE A CA 1
ATOM 1408 C C . ILE A 1 184 ? 8.748 5.253 -23.191 1.00 98.56 184 ILE A C 1
ATOM 1410 O O . ILE A 1 184 ? 9.523 5.937 -22.524 1.00 98.56 184 ILE A O 1
ATOM 1414 N N . GLY A 1 185 ? 9.183 4.467 -24.171 1.00 98.38 185 GLY A N 1
ATOM 1415 C CA . GLY A 1 185 ? 10.594 4.406 -24.557 1.00 98.38 185 GLY A CA 1
ATOM 1416 C C . GLY A 1 185 ? 10.970 3.069 -25.167 1.00 98.38 185 GLY A C 1
ATOM 1417 O O . GLY A 1 185 ? 10.131 2.434 -25.776 1.00 98.38 185 GLY A O 1
ATOM 1418 N N . SER A 1 186 ? 12.206 2.606 -24.984 1.00 98.56 186 SER A N 1
ATOM 1419 C CA . SER A 1 186 ? 12.676 1.351 -25.592 1.00 98.56 186 SER A CA 1
ATOM 1420 C C . SER A 1 186 ? 13.460 0.469 -24.629 1.00 98.56 186 SER A C 1
ATOM 1422 O O . SER A 1 186 ? 14.213 0.958 -23.780 1.00 98.56 186 SER A O 1
ATOM 1424 N N . LEU A 1 187 ? 13.326 -0.850 -24.792 1.00 98.69 187 LEU A N 1
ATOM 1425 C CA . LEU A 1 187 ? 13.973 -1.866 -23.960 1.00 98.69 187 LEU A CA 1
ATOM 1426 C C . LEU A 1 187 ? 14.860 -2.806 -24.782 1.00 98.69 187 LEU A C 1
ATOM 1428 O O . LEU A 1 187 ? 14.556 -3.166 -25.918 1.00 98.69 187 LEU A O 1
ATOM 1432 N N . ARG A 1 188 ? 15.972 -3.240 -24.180 1.00 98.31 188 ARG A N 1
ATOM 1433 C CA . ARG A 1 188 ? 16.822 -4.324 -24.710 1.00 98.31 188 ARG A CA 1
ATOM 1434 C C . ARG A 1 188 ? 16.377 -5.693 -24.204 1.00 98.31 188 ARG A C 1
ATOM 1436 O O . ARG A 1 188 ? 16.739 -6.704 -24.791 1.00 98.31 188 ARG A O 1
ATOM 1443 N N . LYS A 1 189 ? 15.641 -5.707 -23.093 1.00 98.56 189 LYS A N 1
ATOM 1444 C CA . LYS A 1 189 ? 15.054 -6.885 -22.465 1.00 98.56 189 LYS A CA 1
ATOM 1445 C C . LYS A 1 189 ? 13.812 -6.452 -21.692 1.00 98.56 189 LYS A C 1
ATOM 1447 O O . LYS A 1 189 ? 13.867 -5.424 -21.016 1.00 98.56 189 LYS A O 1
ATOM 1452 N N . ALA A 1 190 ? 12.740 -7.226 -21.782 1.00 98.50 190 ALA A N 1
ATOM 1453 C CA . ALA A 1 190 ? 11.580 -7.108 -20.906 1.00 98.50 190 ALA A CA 1
ATOM 1454 C C . ALA A 1 190 ? 11.367 -8.421 -20.144 1.00 98.50 190 ALA A C 1
ATOM 1456 O O . ALA A 1 190 ? 11.666 -9.500 -20.657 1.00 98.50 190 ALA A O 1
ATOM 1457 N N . SER A 1 191 ? 10.849 -8.322 -18.924 1.00 98.56 191 SER A N 1
ATOM 1458 C CA . SER A 1 191 ? 10.504 -9.455 -18.067 1.00 98.56 191 SER A CA 1
ATOM 1459 C C . SER A 1 191 ? 9.164 -9.170 -17.399 1.00 98.56 191 SER A C 1
ATOM 1461 O O . SER A 1 191 ? 9.027 -8.176 -16.676 1.00 98.56 191 SER A O 1
ATOM 1463 N N . ILE A 1 192 ? 8.170 -10.017 -17.668 1.00 98.38 192 ILE A N 1
ATOM 1464 C CA . ILE A 1 192 ? 6.798 -9.849 -17.178 1.00 98.38 192 ILE A CA 1
ATOM 1465 C C . ILE A 1 192 ? 6.285 -11.090 -16.453 1.00 98.38 192 ILE A C 1
ATOM 1467 O O . ILE A 1 192 ? 6.769 -12.202 -16.658 1.00 98.38 192 ILE A O 1
ATOM 1471 N N . LEU A 1 193 ? 5.265 -10.876 -15.632 1.00 97.00 193 LEU A N 1
ATOM 1472 C CA . LEU A 1 193 ? 4.508 -11.884 -14.909 1.00 97.00 193 LEU A CA 1
ATOM 1473 C C . LEU A 1 193 ? 3.039 -11.804 -15.339 1.00 97.00 193 LEU A C 1
ATOM 1475 O O . LEU A 1 193 ? 2.494 -10.708 -15.516 1.00 97.00 193 LEU A O 1
ATOM 1479 N N . LEU A 1 194 ? 2.389 -12.957 -15.486 1.00 94.19 194 LEU A N 1
ATOM 1480 C CA . LEU A 1 194 ? 0.962 -13.053 -15.807 1.00 94.19 194 LEU A CA 1
ATOM 1481 C C . LEU A 1 194 ? 0.210 -13.804 -14.705 1.00 94.19 194 LEU A C 1
ATOM 1483 O O . LEU A 1 194 ? 0.788 -14.703 -14.096 1.00 94.19 194 LEU A O 1
ATOM 1487 N N . PRO A 1 195 ? -1.059 -13.462 -14.428 1.00 90.12 195 PRO A N 1
ATOM 1488 C CA . PRO A 1 195 ? -1.845 -14.187 -13.443 1.00 90.12 195 PRO A CA 1
ATOM 1489 C C . PRO A 1 195 ? -2.164 -15.604 -13.935 1.00 90.12 195 PRO A C 1
ATOM 1491 O O . PRO A 1 195 ? -2.512 -15.813 -15.098 1.00 90.12 195 PRO A O 1
ATOM 1494 N N . VAL A 1 196 ? -2.087 -16.576 -13.031 1.00 89.81 196 VAL A N 1
ATOM 1495 C CA . VAL A 1 196 ? -2.493 -17.969 -13.245 1.00 89.81 196 VAL A CA 1
ATOM 1496 C C . VAL A 1 196 ? -3.313 -18.454 -12.061 1.00 89.81 196 VAL A C 1
ATOM 1498 O O . VAL A 1 196 ? -3.046 -18.086 -10.921 1.00 89.81 196 VAL A O 1
ATOM 1501 N N . VAL A 1 197 ? -4.301 -19.306 -12.320 1.00 86.31 197 VAL A N 1
ATOM 1502 C CA . VAL A 1 197 ? -5.133 -19.897 -11.267 1.00 86.31 197 VAL A CA 1
ATOM 1503 C C . VAL A 1 197 ? -4.675 -21.327 -11.010 1.00 86.31 197 VAL A C 1
ATOM 1505 O O . VAL A 1 197 ? -4.605 -22.133 -11.938 1.00 86.31 197 VAL A O 1
ATOM 1508 N N . LYS A 1 198 ? -4.370 -21.648 -9.750 1.00 82.06 198 LYS A N 1
ATOM 1509 C CA . LYS A 1 198 ? -4.068 -23.011 -9.292 1.00 82.06 198 LYS A CA 1
ATOM 1510 C C . LYS A 1 198 ? -4.856 -23.286 -8.021 1.00 82.06 198 LYS A C 1
ATOM 1512 O O . LYS A 1 198 ? -4.790 -22.502 -7.083 1.00 82.06 198 LYS A O 1
ATOM 1517 N N . GLU A 1 199 ? -5.616 -24.379 -8.009 1.00 83.94 199 GLU A N 1
ATOM 1518 C CA . GLU A 1 199 ? -6.379 -24.817 -6.826 1.00 83.94 199 GLU A CA 1
ATOM 1519 C C . GLU A 1 199 ? -7.276 -23.707 -6.237 1.00 83.94 199 GLU A C 1
ATOM 1521 O O . GLU A 1 199 ? -7.353 -23.518 -5.028 1.00 83.94 199 GLU A O 1
ATOM 1526 N N . GLY A 1 200 ? -7.919 -22.918 -7.107 1.00 77.31 200 GLY A N 1
ATOM 1527 C CA . GLY A 1 200 ? -8.795 -21.810 -6.705 1.00 77.31 200 GLY A CA 1
ATOM 1528 C C . GLY A 1 200 ? -8.078 -20.540 -6.228 1.00 77.31 200 GLY A C 1
ATOM 1529 O O . GLY A 1 200 ? -8.746 -19.547 -5.969 1.00 77.31 200 GLY A O 1
ATOM 1530 N N . ASN A 1 201 ? -6.744 -20.534 -6.164 1.00 69.81 201 ASN A N 1
ATOM 1531 C CA . ASN A 1 201 ? -5.939 -19.379 -5.769 1.00 69.81 201 ASN A CA 1
ATOM 1532 C C . ASN A 1 201 ? -5.267 -18.720 -6.985 1.00 69.81 201 ASN A C 1
ATOM 1534 O O . ASN A 1 201 ? -4.913 -19.395 -7.958 1.00 69.81 201 ASN A O 1
ATOM 1538 N N . VAL A 1 202 ? -5.072 -17.400 -6.918 1.00 76.12 202 VAL A N 1
ATOM 1539 C CA . VAL A 1 202 ? -4.394 -16.615 -7.960 1.00 76.12 202 VAL A CA 1
ATOM 1540 C C . VAL A 1 202 ? -2.906 -16.491 -7.633 1.00 76.12 202 VAL A C 1
ATOM 1542 O O . VAL A 1 202 ? -2.525 -16.005 -6.572 1.00 76.12 202 VAL A O 1
ATOM 1545 N N . TYR A 1 203 ? -2.064 -16.896 -8.576 1.00 83.81 203 TYR A N 1
ATOM 1546 C CA . TYR A 1 203 ? -0.608 -16.769 -8.532 1.00 83.81 203 TYR A CA 1
ATOM 1547 C C . TYR A 1 203 ? -0.108 -16.022 -9.766 1.00 83.81 203 TYR A C 1
ATOM 1549 O O . TYR A 1 203 ? -0.880 -15.708 -10.669 1.00 83.81 203 TYR A O 1
ATOM 1557 N N . TYR A 1 204 ? 1.198 -15.785 -9.833 1.00 88.38 204 TYR A N 1
ATOM 1558 C CA . TYR A 1 204 ? 1.863 -15.323 -11.045 1.00 88.38 204 TYR A CA 1
ATOM 1559 C C . TYR A 1 204 ? 2.635 -16.460 -11.721 1.00 88.38 204 TYR A C 1
ATOM 1561 O O . TYR A 1 204 ? 3.027 -17.434 -11.075 1.00 88.38 204 TYR A O 1
ATOM 1569 N N . THR A 1 205 ? 2.836 -16.347 -13.033 1.00 94.00 205 THR A N 1
ATOM 1570 C CA . THR A 1 205 ? 3.779 -17.187 -13.777 1.00 94.00 205 THR A CA 1
ATOM 1571 C C . THR A 1 205 ? 5.204 -17.008 -13.256 1.00 94.00 205 THR A C 1
ATOM 1573 O O . THR A 1 205 ? 5.529 -15.994 -12.640 1.00 94.00 205 THR A O 1
ATOM 1576 N N . GLU A 1 206 ? 6.089 -17.939 -13.612 1.00 95.19 206 GLU A N 1
ATOM 1577 C CA . GLU A 1 206 ? 7.517 -17.617 -13.679 1.00 95.19 206 GLU A CA 1
ATOM 1578 C C . GLU A 1 206 ? 7.754 -16.439 -14.650 1.00 95.19 206 GLU A C 1
ATOM 1580 O O . GLU A 1 206 ? 6.924 -16.208 -15.544 1.00 95.19 206 GLU A O 1
ATOM 1585 N N . PRO A 1 207 ? 8.861 -15.686 -14.505 1.00 97.69 207 PRO A N 1
ATOM 1586 C CA . PRO A 1 207 ? 9.175 -14.577 -15.396 1.00 97.69 207 PRO A CA 1
ATOM 1587 C C . PRO A 1 207 ? 9.208 -14.993 -16.869 1.00 97.69 207 PRO A C 1
ATOM 1589 O O . PRO A 1 207 ? 9.981 -15.861 -17.273 1.00 97.69 207 PRO A O 1
ATOM 1592 N N . ILE A 1 208 ? 8.394 -14.327 -17.687 1.00 98.06 208 ILE A N 1
ATOM 1593 C CA . ILE A 1 208 ? 8.403 -14.473 -19.142 1.00 98.06 208 ILE A CA 1
ATOM 1594 C C . ILE A 1 208 ? 9.304 -13.380 -19.706 1.00 98.06 208 ILE A C 1
ATOM 1596 O O . ILE A 1 208 ? 9.046 -12.188 -19.514 1.00 98.06 208 ILE A O 1
ATOM 1600 N N . GLU A 1 209 ? 10.375 -13.784 -20.382 1.00 98.19 209 GLU A N 1
ATOM 1601 C CA . GLU A 1 209 ? 11.404 -12.868 -20.868 1.00 98.19 209 GLU A CA 1
ATOM 1602 C C . GLU A 1 209 ? 11.341 -12.657 -22.379 1.00 98.19 209 GLU A C 1
ATOM 1604 O O . GLU A 1 209 ? 11.170 -13.593 -23.157 1.00 98.19 209 GLU A O 1
ATOM 1609 N N . PHE A 1 210 ? 11.571 -11.413 -22.790 1.00 98.25 210 PHE A N 1
ATOM 1610 C CA . PHE A 1 210 ? 11.605 -10.990 -24.183 1.00 98.25 210 PHE A CA 1
ATOM 1611 C C . PHE A 1 210 ? 12.925 -10.280 -24.454 1.00 98.25 210 PHE A C 1
ATOM 1613 O O . PHE A 1 210 ? 13.311 -9.370 -23.717 1.00 98.25 210 PHE A O 1
ATOM 1620 N N . GLN A 1 211 ? 13.617 -10.690 -25.514 1.00 97.81 211 GLN A N 1
ATOM 1621 C CA . GLN A 1 211 ? 14.838 -10.031 -25.974 1.00 97.81 211 GLN A CA 1
ATOM 1622 C C . GLN A 1 211 ? 14.490 -8.928 -26.971 1.00 97.81 211 GLN A C 1
ATOM 1624 O O . GLN A 1 211 ? 13.598 -9.095 -27.802 1.00 97.81 211 GLN A O 1
ATOM 1629 N N . GLY A 1 212 ? 15.183 -7.798 -26.865 1.00 93.56 212 GLY A N 1
ATOM 1630 C CA . GLY A 1 212 ? 14.949 -6.639 -27.713 1.00 93.56 212 GLY A CA 1
ATOM 1631 C C . GLY A 1 212 ? 15.662 -6.668 -29.066 1.00 93.56 212 GLY A C 1
ATOM 1632 O O . GLY A 1 212 ? 16.312 -7.655 -29.414 1.00 93.56 212 GLY A O 1
ATOM 1633 N N . PRO A 1 213 ? 15.556 -5.567 -29.832 1.00 97.94 213 PRO A N 1
ATOM 1634 C CA . PRO A 1 213 ? 14.951 -4.290 -29.431 1.00 97.94 213 PRO A CA 1
ATOM 1635 C C . PRO A 1 213 ? 13.423 -4.369 -29.276 1.00 97.94 213 PRO A C 1
ATOM 1637 O O . PRO A 1 213 ? 12.748 -4.987 -30.096 1.00 97.94 213 PRO A O 1
ATOM 1640 N N . LEU A 1 214 ? 12.901 -3.737 -28.222 1.00 98.62 214 LEU A N 1
ATOM 1641 C CA . LEU A 1 214 ? 11.469 -3.602 -27.942 1.00 98.62 214 LEU A CA 1
ATOM 1642 C C . LEU A 1 214 ? 11.113 -2.120 -27.826 1.00 98.62 214 LEU A C 1
ATOM 1644 O O . LEU A 1 214 ? 11.839 -1.369 -27.171 1.00 98.62 214 LEU A O 1
ATOM 1648 N N . GLU A 1 215 ? 9.976 -1.725 -28.387 1.00 98.62 215 GLU A N 1
ATOM 1649 C CA . GLU A 1 215 ? 9.361 -0.426 -28.099 1.00 98.62 215 GLU A CA 1
ATOM 1650 C C . GLU A 1 215 ? 8.412 -0.570 -26.913 1.00 98.62 215 GLU A C 1
ATOM 1652 O O . GLU A 1 215 ? 7.477 -1.362 -26.952 1.00 98.62 215 GLU A O 1
ATOM 1657 N N . PHE A 1 216 ? 8.662 0.172 -25.841 1.00 98.50 216 PHE A N 1
ATOM 1658 C CA . PHE A 1 216 ? 7.816 0.248 -24.658 1.00 98.50 216 PHE A CA 1
ATOM 1659 C C . PHE A 1 216 ? 6.715 1.280 -24.895 1.00 98.50 216 PHE A C 1
ATOM 1661 O O . PHE A 1 216 ? 6.951 2.489 -24.879 1.00 98.50 216 PHE A O 1
ATOM 1668 N N . LEU A 1 217 ? 5.510 0.777 -25.143 1.00 98.19 217 LEU A N 1
ATOM 1669 C CA . LEU A 1 217 ? 4.388 1.562 -25.647 1.00 98.19 217 LEU A CA 1
ATOM 1670 C C . LEU A 1 217 ? 3.647 2.287 -24.526 1.00 98.19 217 LEU A C 1
ATOM 1672 O O . LEU A 1 217 ? 3.145 3.393 -24.721 1.00 98.19 217 LEU A O 1
ATOM 1676 N N . SER A 1 218 ? 3.530 1.645 -23.364 1.00 98.00 218 SER A N 1
ATOM 1677 C CA . SER A 1 218 ? 2.843 2.212 -22.211 1.00 98.00 218 SER A CA 1
ATOM 1678 C C . SER A 1 218 ? 3.207 1.472 -20.933 1.00 98.00 218 SER A C 1
ATOM 1680 O O . SER A 1 218 ? 3.380 0.254 -20.938 1.00 98.00 218 SER A O 1
ATOM 1682 N N . GLY A 1 219 ? 3.250 2.199 -19.823 1.00 97.62 219 GLY A N 1
ATOM 1683 C CA . GLY A 1 219 ? 3.268 1.628 -18.486 1.00 97.62 219 GLY A CA 1
ATOM 1684 C C . GLY A 1 219 ? 2.587 2.557 -17.493 1.00 97.62 219 GLY A C 1
ATOM 1685 O O . GLY A 1 219 ? 2.730 3.779 -17.577 1.00 97.62 219 GLY A O 1
ATOM 1686 N N . GLN A 1 220 ? 1.834 1.966 -16.573 1.00 97.31 220 GLN A N 1
ATOM 1687 C CA . GLN A 1 220 ? 1.094 2.659 -15.524 1.00 97.31 220 GLN A CA 1
ATOM 1688 C C . GLN A 1 220 ? 1.132 1.842 -14.239 1.00 97.31 220 GLN A C 1
ATOM 1690 O O . GLN A 1 220 ? 1.270 0.615 -14.259 1.00 97.31 220 GLN A O 1
ATOM 1695 N N . GLY A 1 221 ? 0.975 2.520 -13.109 1.00 93.56 221 GLY A N 1
ATOM 1696 C CA . GLY A 1 221 ? 1.011 1.845 -11.825 1.00 93.56 221 GLY A CA 1
ATOM 1697 C C . GLY A 1 221 ? 1.099 2.775 -10.631 1.00 93.56 221 GLY A C 1
ATOM 1698 O O . GLY A 1 221 ? 0.891 3.984 -10.739 1.00 93.56 221 GLY A O 1
ATOM 1699 N N . PHE A 1 222 ? 1.448 2.191 -9.491 1.00 91.88 222 PHE A N 1
ATOM 1700 C CA . PHE A 1 222 ? 1.550 2.882 -8.211 1.00 91.88 222 PHE A CA 1
ATOM 1701 C C . PHE A 1 222 ? 2.880 2.567 -7.527 1.00 91.88 222 PHE A C 1
ATOM 1703 O O . PHE A 1 222 ? 3.431 1.472 -7.665 1.00 91.88 222 PHE A O 1
ATOM 1710 N N . ILE A 1 223 ? 3.375 3.543 -6.774 1.00 92.44 223 ILE A N 1
ATOM 1711 C CA . ILE A 1 223 ? 4.529 3.437 -5.884 1.00 92.44 223 ILE A CA 1
ATOM 1712 C C . ILE A 1 223 ? 4.056 3.823 -4.492 1.00 92.44 223 ILE A C 1
ATOM 1714 O O . ILE A 1 223 ? 3.474 4.894 -4.322 1.00 92.44 223 ILE A O 1
ATOM 1718 N N . ILE A 1 224 ? 4.257 2.945 -3.516 1.00 88.81 224 ILE A N 1
ATOM 1719 C CA . ILE A 1 224 ? 3.680 3.076 -2.180 1.00 88.81 224 ILE A CA 1
ATOM 1720 C C . ILE A 1 224 ? 4.678 2.577 -1.150 1.00 88.81 224 ILE A C 1
ATOM 1722 O O . ILE A 1 224 ? 5.307 1.543 -1.349 1.00 88.81 224 ILE A O 1
ATOM 1726 N N . LYS A 1 225 ? 4.801 3.283 -0.033 1.00 83.69 225 LYS A N 1
ATOM 1727 C CA . LYS A 1 225 ? 5.563 2.834 1.125 1.00 83.69 225 LYS A CA 1
ATOM 1728 C C . LYS A 1 225 ? 4.651 2.146 2.138 1.00 83.69 225 LYS A C 1
ATOM 1730 O O . LYS A 1 225 ? 3.705 2.752 2.642 1.00 83.69 225 LYS A O 1
ATOM 1735 N N . ASP A 1 226 ? 4.974 0.903 2.464 1.00 74.62 226 ASP A N 1
ATOM 1736 C CA . ASP A 1 226 ? 4.356 0.134 3.542 1.00 74.62 226 ASP A CA 1
ATOM 1737 C C . ASP A 1 226 ? 5.379 -0.185 4.652 1.00 74.62 226 ASP A C 1
ATOM 1739 O O . ASP A 1 226 ? 6.456 0.418 4.720 1.00 74.62 226 ASP A O 1
ATOM 1743 N N . SER A 1 227 ? 5.025 -1.089 5.571 1.00 71.44 227 SER A N 1
ATOM 1744 C CA . SER A 1 227 ? 5.901 -1.506 6.671 1.00 71.44 227 SER A CA 1
ATOM 1745 C C . SER A 1 227 ? 7.118 -2.322 6.222 1.00 71.44 227 SER A C 1
ATOM 1747 O O . SER A 1 227 ? 8.077 -2.429 6.984 1.00 71.44 227 SER A O 1
ATOM 1749 N N . GLU A 1 228 ? 7.095 -2.904 5.021 1.00 73.19 228 GLU A N 1
ATOM 1750 C CA . GLU A 1 228 ? 8.172 -3.732 4.465 1.00 73.19 228 GLU A CA 1
ATOM 1751 C C . GLU A 1 228 ? 9.086 -2.940 3.517 1.00 73.19 228 GLU A C 1
ATOM 1753 O O . GLU A 1 228 ? 10.242 -3.314 3.306 1.00 73.19 228 GLU A O 1
ATOM 1758 N N . GLY A 1 229 ? 8.616 -1.810 2.984 1.00 81.62 229 GLY A N 1
ATOM 1759 C CA . GLY A 1 229 ? 9.422 -0.883 2.200 1.00 81.62 229 GLY A CA 1
ATOM 1760 C C . GLY A 1 229 ? 8.633 -0.219 1.080 1.00 81.62 229 GLY A C 1
ATOM 1761 O O . GLY A 1 229 ? 7.450 0.070 1.213 1.00 81.62 229 GLY A O 1
ATOM 1762 N N . LEU A 1 230 ? 9.311 0.076 -0.033 1.00 88.44 230 LEU A N 1
ATOM 1763 C CA . LEU A 1 230 ? 8.645 0.577 -1.233 1.00 88.44 230 LEU A CA 1
ATOM 1764 C C . LEU A 1 230 ? 8.085 -0.589 -2.047 1.00 88.44 230 LEU A C 1
ATOM 1766 O O . LEU A 1 230 ? 8.830 -1.369 -2.643 1.00 88.44 230 LEU A O 1
ATOM 1770 N N . PHE A 1 231 ? 6.767 -0.636 -2.131 1.00 89.44 231 PHE A N 1
ATOM 1771 C CA . PHE A 1 231 ? 6.019 -1.454 -3.059 1.00 89.44 231 PHE A CA 1
ATOM 1772 C C . PHE A 1 231 ? 5.817 -0.693 -4.378 1.00 89.44 231 PHE A C 1
ATOM 1774 O O . PHE A 1 231 ? 5.303 0.425 -4.401 1.00 89.44 231 PHE A O 1
ATOM 1781 N N . ILE A 1 232 ? 6.234 -1.297 -5.493 1.00 93.06 232 ILE A N 1
ATOM 1782 C CA . ILE A 1 232 ? 6.089 -0.731 -6.841 1.00 93.06 232 ILE A CA 1
ATOM 1783 C C . ILE A 1 232 ? 5.322 -1.737 -7.689 1.00 93.06 232 ILE A C 1
ATOM 1785 O O . ILE A 1 232 ? 5.824 -2.829 -7.951 1.00 93.06 232 ILE A O 1
ATOM 1789 N N . HIS A 1 233 ? 4.126 -1.360 -8.135 1.00 93.31 233 HIS A N 1
ATOM 1790 C CA . HIS A 1 233 ? 3.256 -2.202 -8.953 1.00 93.31 233 HIS A CA 1
ATOM 1791 C C . HIS A 1 233 ? 3.004 -1.510 -10.275 1.00 93.31 233 HIS A C 1
ATOM 1793 O O . HIS A 1 233 ? 2.251 -0.542 -10.330 1.00 93.31 233 HIS A O 1
ATOM 1799 N N . ILE A 1 234 ? 3.615 -2.024 -11.339 1.00 96.31 234 ILE A N 1
ATOM 1800 C CA . ILE A 1 234 ? 3.504 -1.455 -12.681 1.00 96.31 234 ILE A CA 1
ATOM 1801 C C . ILE A 1 234 ? 3.094 -2.547 -13.655 1.00 96.31 234 ILE A C 1
ATOM 1803 O O . ILE A 1 234 ? 3.682 -3.628 -13.679 1.00 96.31 234 ILE A O 1
ATOM 1807 N N . HIS A 1 235 ? 2.089 -2.251 -14.469 1.00 97.81 235 HIS A N 1
ATOM 1808 C CA . HIS A 1 235 ? 1.795 -3.018 -15.671 1.00 97.81 235 HIS A CA 1
ATOM 1809 C C . HIS A 1 235 ? 2.312 -2.240 -16.875 1.00 97.81 235 HIS A C 1
ATOM 1811 O O . HIS A 1 235 ? 2.331 -1.008 -16.863 1.00 97.81 235 HIS A O 1
ATOM 1817 N N . GLY A 1 236 ? 2.736 -2.955 -17.909 1.00 97.62 236 GLY A N 1
ATOM 1818 C CA . GLY A 1 236 ? 3.201 -2.328 -19.137 1.00 97.62 236 GLY A CA 1
ATOM 1819 C C . GLY A 1 236 ? 2.950 -3.177 -20.367 1.00 97.62 236 GLY A C 1
ATOM 1820 O O . GLY A 1 236 ? 2.739 -4.389 -20.273 1.00 97.62 236 GLY A O 1
ATOM 1821 N N . CYS A 1 237 ? 2.987 -2.519 -21.521 1.00 98.19 237 CYS A N 1
ATOM 1822 C CA . CYS A 1 237 ? 2.937 -3.143 -22.830 1.00 98.19 237 CYS A CA 1
ATOM 1823 C C . CYS A 1 237 ? 4.082 -2.652 -23.720 1.00 98.19 237 CYS A C 1
ATOM 1825 O O . CYS A 1 237 ? 4.546 -1.514 -23.627 1.00 98.19 237 CYS A O 1
ATOM 1827 N N . PHE A 1 238 ? 4.550 -3.538 -24.589 1.00 98.56 238 PHE A N 1
ATOM 1828 C CA . PHE A 1 238 ? 5.653 -3.288 -25.504 1.00 98.56 238 PHE A CA 1
ATOM 1829 C C . PHE A 1 238 ? 5.456 -4.061 -26.805 1.00 98.56 238 PHE A C 1
ATOM 1831 O O . PHE A 1 238 ? 4.729 -5.053 -26.830 1.00 98.56 238 PHE A O 1
ATOM 1838 N N . SER A 1 239 ? 6.113 -3.628 -27.878 1.00 98.56 239 SER A N 1
ATOM 1839 C CA . SER A 1 239 ? 6.115 -4.329 -29.159 1.00 98.56 239 SER A CA 1
ATOM 1840 C C . SER A 1 239 ? 7.501 -4.786 -29.584 1.00 98.56 239 SER A C 1
ATOM 1842 O O . SER A 1 239 ? 8.495 -4.096 -29.349 1.00 98.56 239 SER A O 1
ATOM 1844 N N . ASP A 1 240 ? 7.556 -5.938 -30.249 1.00 97.88 240 ASP A N 1
ATOM 1845 C CA . ASP A 1 240 ? 8.759 -6.398 -30.943 1.00 97.88 240 ASP A CA 1
ATOM 1846 C C . ASP A 1 240 ? 8.949 -5.693 -32.301 1.00 97.88 240 ASP A C 1
ATOM 1848 O O . ASP A 1 240 ? 8.123 -4.894 -32.748 1.00 97.88 240 ASP A O 1
ATOM 1852 N N . SER A 1 241 ? 10.044 -6.013 -32.992 1.00 95.50 241 SER A N 1
ATOM 1853 C CA . SER A 1 241 ? 10.376 -5.449 -34.308 1.00 95.50 241 SER A CA 1
ATOM 1854 C C . SER A 1 241 ? 9.416 -5.841 -35.437 1.00 95.50 241 SER A C 1
ATOM 1856 O O . SER A 1 241 ? 9.493 -5.272 -36.525 1.00 95.50 241 SER A O 1
ATOM 1858 N N . LYS A 1 242 ? 8.515 -6.802 -35.204 1.00 96.94 242 LYS A N 1
ATOM 1859 C CA . LYS A 1 242 ? 7.456 -7.191 -36.144 1.00 96.94 242 LYS A CA 1
ATOM 1860 C C . LYS A 1 242 ? 6.138 -6.470 -35.847 1.00 96.94 242 LYS A C 1
ATOM 1862 O O . LYS A 1 242 ? 5.176 -6.661 -36.584 1.00 96.94 242 LYS A O 1
ATOM 1867 N N . GLY A 1 243 ? 6.091 -5.657 -34.789 1.00 93.62 243 GLY A N 1
ATOM 1868 C CA . GLY A 1 243 ? 4.892 -4.957 -34.342 1.00 93.62 243 GLY A CA 1
ATOM 1869 C C . GLY A 1 243 ? 3.941 -5.822 -33.514 1.00 93.62 243 GLY A C 1
ATOM 1870 O O . GLY A 1 243 ? 2.828 -5.380 -33.236 1.00 93.62 243 GLY A O 1
ATOM 1871 N N . ASN A 1 244 ? 4.342 -7.030 -33.096 1.00 97.88 244 ASN A N 1
ATOM 1872 C CA . ASN A 1 244 ? 3.521 -7.811 -32.171 1.00 97.88 244 ASN A CA 1
ATOM 1873 C C . ASN A 1 244 ? 3.579 -7.163 -30.791 1.00 97.88 244 ASN A C 1
ATOM 1875 O O . ASN A 1 244 ? 4.671 -6.863 -30.309 1.00 97.88 244 ASN A O 1
ATOM 1879 N N . ALA A 1 245 ? 2.422 -6.979 -30.158 1.00 97.69 245 ALA A N 1
ATOM 1880 C CA . ALA A 1 245 ? 2.321 -6.396 -28.829 1.00 97.69 245 ALA A CA 1
ATOM 1881 C C . ALA A 1 245 ? 2.236 -7.477 -27.745 1.00 97.69 245 ALA A C 1
ATOM 1883 O O . ALA A 1 245 ? 1.501 -8.457 -27.871 1.00 97.69 245 ALA A O 1
ATOM 1884 N N . TYR A 1 246 ? 2.949 -7.244 -26.650 1.00 98.00 246 TYR A N 1
ATOM 1885 C CA . TYR A 1 246 ? 2.967 -8.067 -25.447 1.00 98.00 246 TYR A CA 1
ATOM 1886 C C . TYR A 1 246 ? 2.741 -7.165 -24.233 1.00 98.00 246 TYR A C 1
ATOM 1888 O O . TYR A 1 246 ? 2.983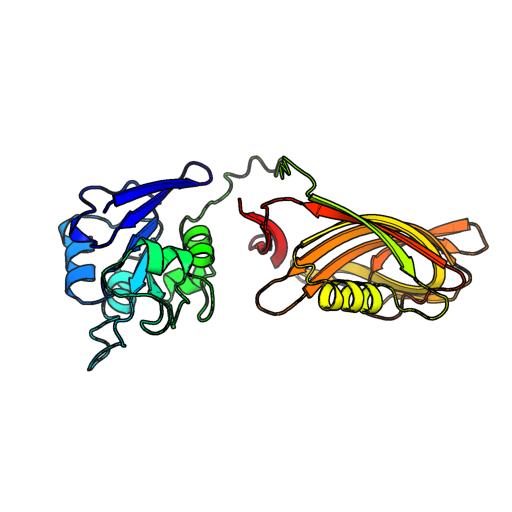 -5.958 -24.290 1.00 98.00 246 TYR A O 1
ATOM 1896 N N . GLY A 1 247 ? 2.289 -7.730 -23.117 1.00 97.12 247 GLY A N 1
ATOM 1897 C CA . GLY A 1 247 ? 2.101 -6.957 -21.896 1.00 97.12 247 GLY A CA 1
ATOM 1898 C C . GLY A 1 247 ? 1.792 -7.819 -20.686 1.00 97.12 247 GLY A C 1
ATOM 1899 O O . GLY A 1 247 ? 1.399 -8.976 -20.818 1.00 97.12 247 GLY A O 1
ATOM 1900 N N . GLY A 1 248 ? 1.995 -7.247 -19.505 1.00 96.56 248 GLY A N 1
ATOM 1901 C CA . GLY A 1 248 ? 1.796 -7.927 -18.231 1.00 96.56 248 GLY A CA 1
ATOM 1902 C C . GLY A 1 248 ? 2.252 -7.082 -17.048 1.00 96.56 248 GLY A C 1
ATOM 1903 O O . GLY A 1 248 ? 2.555 -5.894 -17.191 1.00 96.56 248 GLY A O 1
ATOM 1904 N N . HIS A 1 249 ? 2.310 -7.708 -15.874 1.00 96.88 249 HIS A N 1
ATOM 1905 C CA . HIS A 1 249 ? 2.909 -7.111 -14.686 1.00 96.88 249 HIS A CA 1
ATOM 1906 C C . HIS A 1 249 ? 4.430 -7.101 -14.844 1.00 96.88 249 HIS A C 1
ATOM 1908 O O . HIS A 1 249 ? 5.010 -8.139 -15.156 1.00 96.88 249 HIS A O 1
ATOM 1914 N N . LEU A 1 250 ? 5.096 -5.962 -14.648 1.00 98.00 250 LEU A N 1
ATOM 1915 C CA . LEU A 1 250 ? 6.553 -5.916 -14.754 1.00 98.00 250 LEU A CA 1
ATOM 1916 C C . LEU A 1 250 ? 7.185 -6.733 -13.628 1.00 98.00 250 LEU A C 1
ATOM 1918 O O . LEU A 1 250 ? 6.926 -6.495 -12.452 1.00 98.00 250 LEU A O 1
ATOM 1922 N N . ASN A 1 251 ? 8.055 -7.673 -13.987 1.00 97.31 251 ASN A N 1
ATOM 1923 C CA . ASN A 1 251 ? 8.875 -8.362 -13.004 1.00 97.31 251 ASN A CA 1
ATOM 1924 C C . ASN A 1 251 ? 9.837 -7.370 -12.321 1.00 97.31 251 ASN A C 1
ATOM 1926 O O . ASN A 1 251 ? 10.264 -6.381 -12.928 1.00 97.31 251 ASN A O 1
ATOM 1930 N N . LYS A 1 252 ? 10.220 -7.657 -11.069 1.00 95.44 252 LYS A N 1
ATOM 1931 C CA . LYS A 1 252 ? 11.092 -6.787 -10.259 1.00 95.44 252 LYS A CA 1
ATOM 1932 C C . LYS A 1 252 ? 12.411 -6.447 -10.953 1.00 95.44 252 LYS A C 1
ATOM 1934 O O . LYS A 1 252 ? 12.923 -5.346 -10.765 1.00 95.44 252 LYS A O 1
ATOM 1939 N N . PHE A 1 253 ? 12.930 -7.382 -11.742 1.00 97.88 253 PHE A N 1
ATOM 1940 C CA . PHE A 1 253 ? 14.184 -7.255 -12.471 1.00 97.88 253 PHE A CA 1
ATOM 1941 C C . PHE A 1 253 ? 14.024 -7.719 -13.918 1.00 97.88 253 PHE A C 1
ATOM 1943 O O . PHE A 1 253 ? 13.149 -8.525 -14.237 1.00 97.88 253 PHE A O 1
ATOM 1950 N N . GLY A 1 254 ? 14.922 -7.258 -14.786 1.00 97.56 254 GLY A N 1
ATOM 1951 C CA . GLY A 1 254 ? 15.028 -7.720 -16.169 1.00 97.56 254 GLY A CA 1
ATOM 1952 C C . GLY A 1 254 ? 14.304 -6.848 -17.191 1.00 97.56 254 GLY A C 1
ATOM 1953 O O . GLY A 1 254 ? 14.207 -7.248 -18.349 1.00 97.56 254 GLY A O 1
ATOM 1954 N N . ASN A 1 255 ? 13.845 -5.658 -16.797 1.00 98.56 255 ASN A N 1
ATOM 1955 C CA . ASN A 1 255 ? 13.261 -4.668 -17.697 1.00 98.56 255 ASN A CA 1
ATOM 1956 C C . ASN A 1 255 ? 14.307 -3.590 -17.993 1.00 98.56 255 ASN A C 1
ATOM 1958 O O . ASN A 1 255 ? 14.406 -2.593 -17.285 1.00 98.56 255 ASN A O 1
ATOM 1962 N N . ILE A 1 256 ? 15.150 -3.820 -19.000 1.00 98.75 256 ILE A N 1
ATOM 1963 C CA . ILE A 1 256 ? 16.387 -3.054 -19.194 1.00 98.75 256 ILE A CA 1
ATOM 1964 C C . ILE A 1 256 ? 16.241 -2.056 -20.339 1.00 98.75 256 ILE A C 1
ATOM 1966 O O . ILE A 1 256 ? 15.981 -2.441 -21.479 1.00 98.75 256 ILE A O 1
ATOM 1970 N N . VAL A 1 257 ? 16.502 -0.779 -20.061 1.00 98.75 257 VAL A N 1
ATOM 1971 C CA . VAL A 1 257 ? 16.384 0.315 -21.033 1.00 98.75 257 VAL A CA 1
ATOM 1972 C C . VAL A 1 257 ? 17.412 0.178 -22.163 1.00 98.75 257 VAL A C 1
ATOM 1974 O O . VAL A 1 257 ? 18.611 -0.058 -21.941 1.00 98.75 257 VAL A O 1
ATOM 1977 N N . LEU A 1 258 ? 16.943 0.337 -23.402 1.00 98.56 258 LEU A N 1
ATOM 1978 C CA . LEU A 1 258 ? 17.774 0.373 -24.603 1.00 98.56 258 LEU A CA 1
ATOM 1979 C C . LEU A 1 258 ? 18.311 1.784 -24.852 1.00 98.56 258 LEU A C 1
ATOM 1981 O O . LEU A 1 258 ? 19.513 1.979 -24.690 1.00 98.56 258 LEU A O 1
ATOM 1985 N N . ALA A 1 259 ? 17.448 2.745 -25.208 1.00 97.94 259 ALA A N 1
ATOM 1986 C CA . ALA A 1 259 ? 17.855 4.110 -25.564 1.00 97.94 259 ALA A CA 1
ATOM 1987 C C . ALA A 1 259 ? 17.388 5.172 -24.553 1.00 97.94 259 ALA A C 1
ATOM 1989 O O . ALA A 1 259 ? 18.181 5.987 -24.078 1.00 97.94 259 ALA A O 1
ATOM 1990 N N . THR A 1 260 ? 16.102 5.176 -24.214 1.00 98.38 260 THR A N 1
ATOM 1991 C CA . THR A 1 260 ? 15.513 6.064 -23.206 1.00 98.38 260 THR A CA 1
ATOM 1992 C C . THR A 1 260 ? 14.218 5.448 -22.704 1.00 98.38 260 THR A C 1
ATOM 1994 O O . THR A 1 260 ? 13.596 4.670 -23.428 1.00 98.38 260 THR A O 1
ATOM 1997 N N . LEU A 1 261 ? 13.823 5.792 -21.484 1.00 98.62 261 LEU A N 1
ATOM 1998 C CA . LEU A 1 261 ? 12.470 5.569 -20.993 1.00 98.62 261 LEU A CA 1
ATOM 1999 C C . LEU A 1 261 ? 12.038 6.812 -20.221 1.00 98.62 261 LEU A C 1
ATOM 2001 O O . LEU A 1 261 ? 12.631 7.130 -19.188 1.00 98.62 261 LEU A O 1
ATOM 2005 N N . ASP A 1 262 ? 11.038 7.506 -20.742 1.00 98.56 262 ASP A N 1
ATOM 2006 C CA . ASP A 1 262 ? 10.488 8.719 -20.156 1.00 98.56 262 ASP A CA 1
ATOM 2007 C C . ASP A 1 262 ? 9.231 8.362 -19.363 1.00 98.56 262 ASP A C 1
ATOM 2009 O O . ASP A 1 262 ? 8.390 7.581 -19.809 1.00 98.56 262 ASP A O 1
ATOM 2013 N N . ILE A 1 263 ? 9.138 8.894 -18.149 1.00 98.38 263 ILE A N 1
ATOM 2014 C CA . ILE A 1 263 ? 8.137 8.525 -17.154 1.00 98.38 263 ILE A CA 1
ATOM 2015 C C . ILE A 1 263 ? 7.559 9.800 -16.555 1.00 98.38 263 ILE A C 1
ATOM 2017 O O . ILE A 1 263 ? 8.303 10.689 -16.139 1.00 98.38 263 ILE A O 1
ATOM 2021 N N . THR A 1 264 ? 6.236 9.861 -16.442 1.00 98.00 264 THR A N 1
ATOM 2022 C CA . THR A 1 264 ? 5.547 10.922 -15.702 1.00 98.00 264 THR A CA 1
ATOM 2023 C C . THR A 1 264 ? 4.952 10.350 -14.422 1.00 98.00 264 THR A C 1
ATOM 2025 O O . THR A 1 264 ? 4.166 9.404 -14.470 1.00 98.00 264 THR A O 1
ATOM 2028 N N . ILE A 1 265 ? 5.299 10.940 -13.279 1.00 96.31 265 ILE A N 1
ATOM 2029 C CA . ILE A 1 265 ? 4.824 10.522 -11.957 1.00 96.31 265 ILE A CA 1
ATOM 2030 C C . ILE A 1 265 ? 4.090 11.686 -11.290 1.00 96.31 265 ILE A C 1
ATOM 2032 O O . ILE A 1 265 ? 4.602 12.804 -11.268 1.00 96.31 265 ILE A O 1
ATOM 2036 N N . ALA A 1 266 ? 2.910 11.430 -10.729 1.00 94.38 266 ALA A N 1
ATOM 2037 C CA . ALA A 1 266 ? 2.162 12.381 -9.912 1.00 94.38 266 ALA A CA 1
ATOM 2038 C C . ALA A 1 266 ? 2.228 11.998 -8.430 1.00 94.38 266 ALA A C 1
ATOM 2040 O O . ALA A 1 266 ? 2.024 10.839 -8.071 1.00 94.38 266 ALA A O 1
ATOM 2041 N N . LEU A 1 267 ? 2.497 12.979 -7.574 1.00 92.56 267 LEU A N 1
ATOM 2042 C CA . LEU A 1 267 ? 2.484 12.842 -6.121 1.00 92.56 267 LEU A CA 1
ATOM 2043 C C . LEU A 1 267 ? 1.161 13.425 -5.605 1.00 92.56 267 LEU A C 1
ATOM 2045 O O . LEU A 1 267 ? 0.933 14.626 -5.788 1.00 92.56 267 LEU A O 1
ATOM 2049 N N . PRO A 1 268 ? 0.272 12.611 -5.014 1.00 87.62 268 PRO A N 1
ATOM 2050 C CA . PRO A 1 268 ? -0.967 13.111 -4.433 1.00 87.62 268 PRO A CA 1
ATOM 2051 C C . PRO A 1 268 ? -0.682 13.908 -3.156 1.00 87.62 268 PRO A C 1
ATOM 2053 O O . PRO A 1 268 ? 0.226 13.580 -2.394 1.00 87.62 268 PRO A O 1
ATOM 2056 N N . LYS A 1 269 ? -1.475 14.950 -2.906 1.00 82.44 269 LYS A N 1
ATOM 2057 C CA . LYS A 1 269 ? -1.357 15.780 -1.704 1.00 82.44 269 LYS A CA 1
ATOM 2058 C C . LYS A 1 269 ? -2.194 15.192 -0.568 1.00 82.44 269 LYS A C 1
ATOM 2060 O O . LYS A 1 269 ? -3.372 14.929 -0.768 1.00 82.44 269 LYS A O 1
ATOM 2065 N N . LYS A 1 270 ? -1.618 15.080 0.638 1.00 68.31 270 LYS A N 1
ATOM 2066 C CA . LYS A 1 270 ? -2.323 14.657 1.873 1.00 68.31 270 LYS A CA 1
ATOM 2067 C C . LYS A 1 270 ? -3.098 13.331 1.742 1.00 68.31 270 LYS A C 1
ATOM 2069 O O . LYS A 1 270 ? -4.127 13.162 2.377 1.00 68.31 270 LYS A O 1
ATOM 2074 N N . THR A 1 271 ? -2.613 12.390 0.939 1.00 66.56 271 THR A N 1
ATOM 2075 C CA . THR A 1 271 ? -3.249 11.075 0.788 1.00 66.56 271 THR A CA 1
ATOM 2076 C C . THR A 1 271 ? -2.203 9.991 0.941 1.00 66.56 271 THR A C 1
ATOM 2078 O O . THR A 1 271 ? -1.137 10.077 0.326 1.00 66.56 27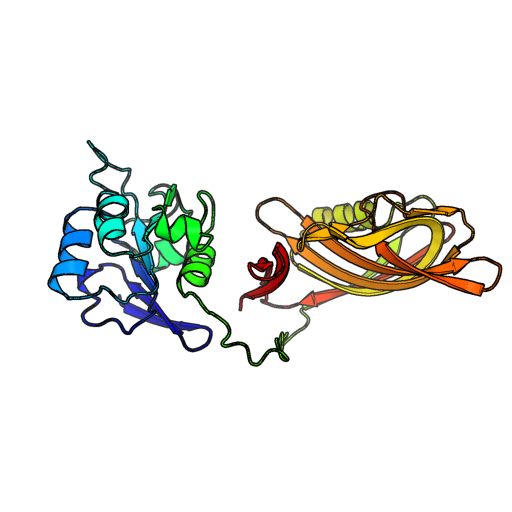1 THR A O 1
ATOM 2081 N N . ARG A 1 272 ? -2.515 8.951 1.720 1.00 65.94 272 ARG A N 1
ATOM 2082 C CA . ARG A 1 272 ? -1.668 7.764 1.824 1.00 65.94 272 ARG A CA 1
ATOM 2083 C C . ARG A 1 272 ? -2.374 6.581 1.176 1.00 65.94 272 ARG A C 1
ATOM 2085 O O . ARG A 1 272 ? -3.490 6.214 1.529 1.00 65.94 272 ARG A O 1
ATOM 2092 N N . LEU A 1 273 ? -1.701 5.983 0.203 1.00 69.12 273 LEU A N 1
ATOM 2093 C CA . LEU A 1 273 ? -2.106 4.705 -0.361 1.00 69.12 273 LEU A CA 1
ATOM 2094 C C . LEU A 1 273 ? -1.554 3.591 0.531 1.00 69.12 273 LEU A C 1
ATOM 2096 O O . LEU A 1 273 ? -0.408 3.665 0.967 1.00 69.12 273 LEU A O 1
ATOM 2100 N N . ILE A 1 274 ? -2.351 2.561 0.794 1.00 66.19 274 ILE A N 1
ATOM 2101 C CA . ILE A 1 274 ? -1.891 1.338 1.452 1.00 66.19 274 ILE A CA 1
ATOM 2102 C C . ILE A 1 274 ? -2.337 0.114 0.663 1.00 66.19 274 ILE A C 1
ATOM 2104 O O . ILE A 1 274 ? -3.340 0.126 -0.049 1.00 66.19 274 ILE A O 1
ATOM 2108 N N . ARG A 1 275 ? -1.576 -0.965 0.794 1.00 66.31 275 ARG A N 1
ATOM 2109 C CA . ARG A 1 275 ? -1.910 -2.255 0.204 1.00 66.31 275 ARG A CA 1
ATOM 2110 C C . ARG A 1 275 ? -2.391 -3.191 1.304 1.00 66.31 275 ARG A C 1
ATOM 2112 O O . ARG A 1 275 ? -1.695 -3.367 2.299 1.00 66.31 275 ARG A O 1
ATOM 2119 N N . MET A 1 276 ? -3.557 -3.802 1.121 1.00 62.22 276 MET A N 1
ATOM 2120 C CA . MET A 1 276 ? -4.114 -4.785 2.056 1.00 62.22 276 MET A CA 1
ATOM 2121 C C . MET A 1 276 ? -4.446 -6.066 1.309 1.00 62.22 276 MET A C 1
ATOM 2123 O O . MET A 1 276 ? -4.834 -6.021 0.147 1.00 62.22 276 MET A O 1
ATOM 2127 N N . ILE A 1 277 ? -4.290 -7.215 1.962 1.00 64.12 277 ILE A N 1
ATOM 2128 C CA . ILE A 1 277 ? -4.710 -8.490 1.378 1.00 64.12 277 ILE A CA 1
ATOM 2129 C C . ILE A 1 277 ? -6.234 -8.528 1.340 1.00 64.12 277 ILE A C 1
ATOM 2131 O O . ILE A 1 277 ? -6.888 -8.460 2.381 1.00 64.12 277 ILE A O 1
ATOM 2135 N N . ASP A 1 278 ? -6.776 -8.661 0.136 1.00 61.41 278 ASP A N 1
ATOM 2136 C CA . ASP A 1 278 ? -8.173 -8.993 -0.079 1.00 61.41 278 ASP A CA 1
ATOM 2137 C C . ASP A 1 278 ? -8.381 -10.474 0.248 1.00 61.41 278 ASP A C 1
ATOM 2139 O O . ASP A 1 278 ? -7.714 -1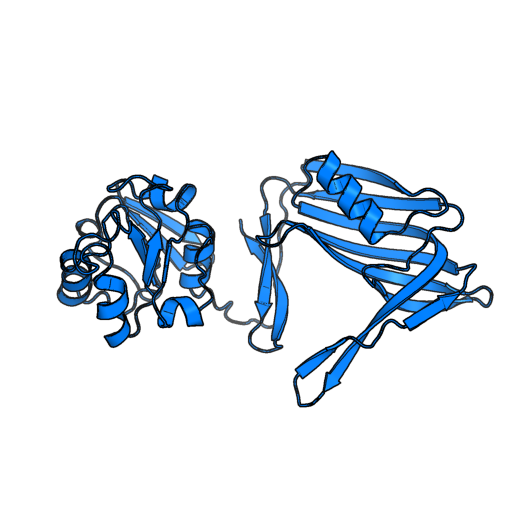1.348 -0.314 1.00 61.41 278 ASP A O 1
ATOM 2143 N N . LYS A 1 279 ? -9.279 -10.752 1.195 1.00 53.75 279 LYS A N 1
ATOM 2144 C CA . LYS A 1 279 ? -9.523 -12.105 1.705 1.00 53.75 279 LYS A CA 1
ATOM 2145 C C . LYS A 1 279 ? -10.280 -12.984 0.708 1.00 53.75 279 LYS A C 1
ATOM 2147 O O . LYS A 1 279 ? -10.162 -14.202 0.812 1.00 53.75 279 LYS A O 1
ATOM 2152 N N . ASP A 1 280 ? -10.995 -12.399 -0.251 1.00 56.66 280 ASP A N 1
ATOM 2153 C CA . ASP A 1 280 ? -11.812 -13.151 -1.209 1.00 56.66 280 ASP A CA 1
ATOM 2154 C C . ASP A 1 280 ? -10.966 -13.721 -2.353 1.00 56.66 280 ASP A C 1
ATOM 2156 O O . ASP A 1 280 ? -11.250 -14.797 -2.877 1.00 56.66 280 ASP A O 1
ATOM 2160 N N . VAL A 1 281 ? -9.894 -13.014 -2.723 1.00 58.19 281 VAL A N 1
ATOM 2161 C CA . VAL A 1 281 ? -9.000 -13.381 -3.839 1.00 58.19 281 VAL A CA 1
ATOM 2162 C C . VAL A 1 281 ? -7.553 -13.647 -3.411 1.00 58.19 281 VAL A C 1
ATOM 2164 O O . VAL A 1 281 ? -6.716 -13.988 -4.247 1.00 58.19 281 VAL A O 1
ATOM 2167 N N . ASN A 1 282 ? -7.253 -13.503 -2.115 1.00 61.69 282 ASN A N 1
ATOM 2168 C CA . ASN A 1 282 ? -5.942 -13.719 -1.496 1.00 61.69 282 ASN A CA 1
ATOM 2169 C C . ASN A 1 282 ? -4.792 -12.970 -2.199 1.00 61.69 282 ASN A C 1
ATOM 2171 O O . ASN A 1 282 ? -3.671 -13.467 -2.322 1.00 61.69 282 ASN A O 1
ATOM 2175 N N . ILE A 1 283 ? -5.069 -11.754 -2.677 1.00 63.03 283 ILE A N 1
ATOM 2176 C CA . ILE A 1 283 ? -4.080 -10.876 -3.305 1.00 63.03 283 ILE A CA 1
ATOM 2177 C C . ILE A 1 283 ? -4.094 -9.517 -2.617 1.00 63.03 283 ILE A C 1
ATOM 2179 O O . ILE A 1 283 ? -5.135 -9.033 -2.183 1.00 63.03 283 ILE A O 1
ATOM 2183 N N . GLY A 1 284 ? -2.928 -8.881 -2.509 1.00 61.12 284 GLY A N 1
ATOM 2184 C CA . GLY A 1 284 ? -2.864 -7.512 -2.011 1.00 61.12 284 GLY A CA 1
ATOM 2185 C C . GLY A 1 284 ? -3.502 -6.544 -3.003 1.00 61.12 284 GLY A C 1
ATOM 2186 O O . GLY A 1 284 ? -2.935 -6.323 -4.076 1.00 61.12 284 GLY A O 1
ATOM 2187 N N . THR A 1 285 ? -4.647 -5.982 -2.631 1.00 58.06 285 THR A N 1
ATOM 2188 C CA . THR A 1 285 ? -5.374 -4.936 -3.350 1.00 58.06 285 THR A CA 1
ATOM 2189 C C . THR A 1 285 ? -5.036 -3.564 -2.779 1.00 58.06 285 THR A C 1
ATOM 2191 O O . THR A 1 285 ? -4.457 -3.431 -1.698 1.00 58.06 285 THR A O 1
ATOM 2194 N N . MET A 1 286 ? -5.341 -2.528 -3.555 1.00 60.91 286 MET A N 1
ATOM 2195 C CA . MET A 1 286 ? -5.064 -1.146 -3.189 1.00 60.91 286 MET A CA 1
ATOM 2196 C C . MET A 1 286 ? -6.192 -0.534 -2.369 1.00 60.91 286 MET A C 1
ATOM 2198 O O . MET A 1 286 ? -7.358 -0.734 -2.675 1.00 60.91 286 MET A O 1
ATOM 2202 N N . TRP A 1 287 ? -5.839 0.245 -1.352 1.00 50.66 287 TRP A N 1
ATOM 2203 C CA . TRP A 1 287 ? -6.765 0.968 -0.489 1.00 50.66 287 TRP A CA 1
ATOM 2204 C C . TRP A 1 287 ? -6.242 2.396 -0.287 1.00 50.66 287 TRP A C 1
ATOM 2206 O O . TRP A 1 287 ? -5.036 2.608 -0.147 1.00 50.66 287 TRP A O 1
ATOM 2216 N N . ILE A 1 288 ? -7.134 3.387 -0.302 1.00 50.41 288 ILE A N 1
ATOM 2217 C CA . ILE A 1 288 ? -6.809 4.756 0.118 1.00 50.41 288 ILE A CA 1
ATOM 2218 C C . ILE A 1 288 ? -7.181 4.900 1.578 1.00 50.41 288 ILE A C 1
ATOM 2220 O O . ILE A 1 288 ? -8.275 4.514 1.984 1.00 50.41 288 ILE A O 1
ATOM 2224 N N . ILE A 1 289 ? -6.274 5.507 2.327 1.00 50.38 289 ILE A N 1
ATOM 2225 C CA . ILE A 1 289 ? -6.566 6.082 3.623 1.00 50.38 289 ILE A CA 1
ATOM 2226 C C . ILE A 1 289 ? -6.522 7.606 3.456 1.00 50.38 289 ILE A C 1
ATOM 2228 O O . ILE A 1 289 ? -5.488 8.150 3.050 1.00 50.38 289 ILE A O 1
ATOM 2232 N N . GLU A 1 290 ? -7.651 8.261 3.737 1.00 48.88 290 GLU A N 1
ATOM 2233 C CA . GLU A 1 290 ? -7.722 9.715 3.955 1.00 48.88 290 GLU A CA 1
ATOM 2234 C C . GLU A 1 290 ? -7.054 10.102 5.286 1.00 48.88 290 GLU A C 1
ATOM 2236 O O . GLU A 1 290 ? -7.237 9.379 6.299 1.00 48.88 290 GLU A O 1
#

Radius of gyration: 23.17 Å; chains: 1; bounding box: 44×43×73 Å

Sequence (290 aa):
MIKIESILGKRLIIVDSLSEVKKAEKGDVIVCGSHGGKSVADYIINNNLFEIGGLIVNDAGIGKNEAGIFALKYLEKYNIPVAAVSHYSAKIGDGEDVYENGIISKVNSIALDKGVRIGMKAKEAAYILLDAKIESDLTRFIYKFDEIEKIIIVRLRPGSDILPSLEKLCKENNIETAIVLNMIGSLRKASILLPVVKEGNVYYTEPIEFQGPLEFLSGQGFIIKDSEGLFIHIHGCFSDSKGNAYGGHLNKFGNIVLATLDITIALPKKTRLIRMIDKDVNIGTMWIIE

pLDDT: mean 88.41, std 14.79, range [35.19, 98.75]

Foldseek 3Di:
DWDWDQDLNEIEIFELDPVVPLDDDALYEYQYLAFQAPVNQVVCVVSVVLRYLAYEYAQCQCDDPSRRNHNQVSSVVSLHWYWHFYCVQAHRSGRVRCQPGTFTQDTHPSLVVLPDDGRDHNVVSRVSSSVPPPPPPVPDPPDDQPDFPDKDKDKDAAFDWPQVVVQVVCVVVVNAKKWWPWKWAWFQKFWAWAWDDDPNAIDTDDIDM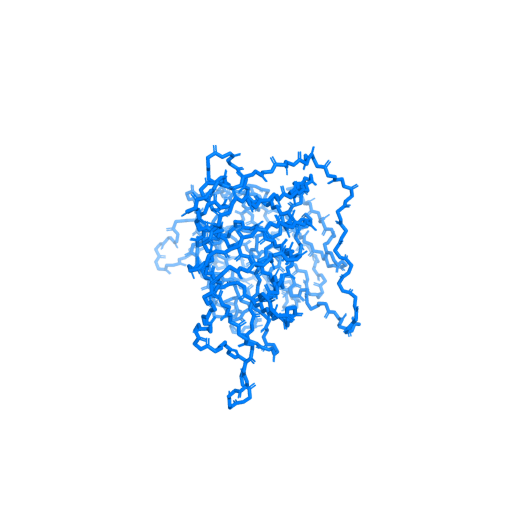DGDRKTWHIKTWMWHQDPVGIDTWMKTWIAHPVRDIDIHIGDNGTGGHHGMMMIMMIRGPPKHKDWDQDPNRRDTDIDIDD

Secondary structure (DSSP, 8-state):
-EEEEEETTEEEEEES-GGG-----TT-EEEEEEESSHHHHHHHHHTT-TT-SEEEEE-TT--GGGTTTHHHHHHGGGT--EEEE-TTTS-TT-HHHHHHT-BEEEE-HHHHHHT--TT-BHHHHHHHHTT------TT--------EEEEEEEEEPTT-BHHHHHHHHHHHTT--EEEEEEEEEEEEEEEEE-EEEETTEEEEPSPEEEEEEEEEEEEEEEEEE-SSSEEEEEEEEEE-TT--EEEEEEPSS--EEEEEEEEEEEEESS-EEEEEEETTTTEEEEEEE-